Protein AF-0000000077289649 (afdb_homodimer)

InterPro domains:
  IPR000971 Globin [PF00042] (50-166)
  IPR000971 Globin [PS01033] (24-171)
  IPR002336 Erythrocruorin [PR00611] (48-70)
  IPR002336 Eryth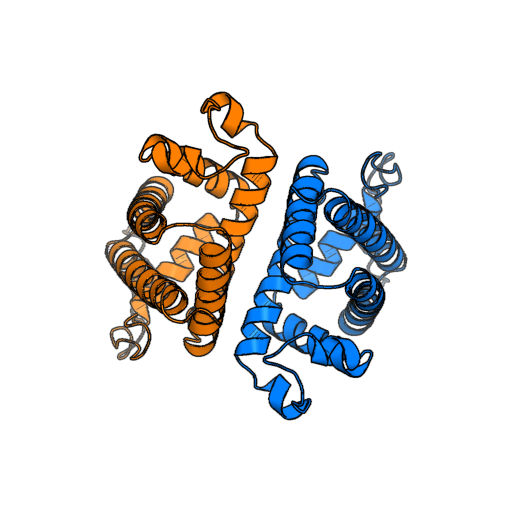rocruorin [PR00611] (101-124)
  IPR002336 Erythrocruorin [PR00611] (151-165)
  IPR009050 Globin-like superfamily [SSF46458] (18-171)
  IPR012292 Globin/Protoglobin [G3DSA:1.10.490.10] (22-172)
  IPR044399 Myoglobin-like, M family globin domain [cd01040] (35-166)

pLDDT: mean 94.45, std 8.75, range [32.59, 98.75]

Organism: Petrolisthes cinctipes (NCBI:txid88211)

Solvent-accessible surface area (backbone atoms only — not comparable to full-atom values): 19134 Å² total; per-residue (Å²): 130,79,82,83,76,49,78,53,73,49,90,70,56,95,61,23,77,48,55,36,89,86,70,58,48,20,53,34,26,53,47,26,49,46,53,53,48,61,71,46,55,87,46,41,59,62,52,23,40,53,48,49,51,49,44,32,68,78,36,52,72,60,34,58,72,34,80,93,46,43,90,57,51,70,74,54,49,75,72,29,45,60,47,45,27,52,22,40,52,54,49,48,51,52,47,53,44,57,76,35,66,90,36,64,68,32,43,50,41,45,36,30,51,50,19,40,54,38,43,76,72,65,55,54,71,63,58,55,64,59,46,46,62,51,52,53,50,51,49,43,68,74,45,47,91,71,49,46,71,60,34,54,51,29,52,54,49,47,48,52,47,50,50,51,47,22,51,52,23,57,74,55,71,128,132,79,80,83,77,50,78,52,73,50,91,72,59,95,62,23,77,47,55,37,90,87,69,58,48,19,54,36,25,52,45,25,49,47,53,50,48,60,70,45,56,87,46,40,60,63,52,22,39,52,48,50,52,50,45,30,68,78,37,53,72,61,34,58,73,35,78,93,46,44,92,56,51,70,74,56,49,75,72,29,46,60,46,44,28,53,23,41,54,53,50,47,51,52,49,53,45,57,76,35,65,88,36,64,68,33,43,51,42,44,36,32,52,51,19,40,56,38,44,76,73,66,56,54,71,64,57,55,65,61,46,45,62,49,52,52,52,50,50,43,68,74,45,47,93,71,51,45,73,59,34,53,51,29,52,54,48,48,47,52,45,50,49,50,47,22,50,52,23,57,74,55,71,126

Sequence (348 aa):
VGAVTLPEEGDLGPDADLADPTTGLTLRHRTAMTRTWDLVRPDLKVHGVNFFLRLFREHPQIQTRFRGFDGKSEAELKNSKRLVAHATTVMMAITSLVDNIDDPSVLVELLTTTGQNHHNRGVQKNDFILLAPVLIAFLRDNLGGHWSCVAEEAWTKALKVINTVIFSAYENPIVGAVTLPEEGDLGPDADLADPTTGLTLRHRTAMTRTWDLVRPDLKVHGVNFFLRLFREHPQIQTRFRGFDGKSEAELKNSKRLVAHATTVMMAITSLVDNIDDPSVLVELLTTTGQNHHNRGVQKNDFILLAPVLIAFLRDNLGGHWSCVAEEAWTKALKVINTVIFSAYENPI

Structure (mmCIF, N/CA/C/O backbone):
data_AF-0000000077289649-model_v1
#
loop_
_entity.id
_entity.type
_entity.pdbx_description
1 polymer 'Globin domain-containing protein'
#
loop_
_atom_site.group_PDB
_atom_site.id
_atom_site.type_symbol
_atom_site.label_atom_id
_atom_site.label_alt_id
_atom_site.label_comp_id
_atom_site.label_asym_id
_atom_site.label_entity_id
_atom_site.label_seq_id
_atom_site.pdbx_PDB_ins_code
_atom_site.Cartn_x
_atom_site.Cartn_y
_atom_site.Cartn_z
_atom_site.occupancy
_atom_site.B_iso_or_equiv
_atom_site.auth_seq_id
_atom_site.auth_comp_id
_atom_site.auth_asym_id
_atom_site.auth_atom_id
_atom_site.pdbx_PDB_model_num
ATOM 1 N N . VAL A 1 1 ? -0.091 36.344 -17.547 1 32.59 1 VAL A N 1
ATOM 2 C CA . VAL A 1 1 ? -0.196 34.938 -17.188 1 32.59 1 VAL A CA 1
ATOM 3 C C . VAL A 1 1 ? -1.379 34.719 -16.25 1 32.59 1 VAL A C 1
ATOM 5 O O . VAL A 1 1 ? -1.406 35.281 -15.141 1 32.59 1 VAL A O 1
ATOM 8 N N . GLY A 1 2 ? -2.451 34.438 -16.547 1 43.66 2 GLY A N 1
ATOM 9 C CA . GLY A 1 2 ? -3.67 34.406 -15.75 1 43.66 2 GLY A CA 1
ATOM 10 C C . GLY A 1 2 ? -3.586 33.438 -14.562 1 43.66 2 GLY A C 1
ATOM 11 O O . GLY A 1 2 ? -2.898 32.438 -14.625 1 43.66 2 GLY A O 1
ATOM 12 N N . ALA A 1 3 ? -4.02 33.656 -13.391 1 56.19 3 ALA A N 1
ATOM 13 C CA . ALA A 1 3 ? -3.879 32.906 -12.156 1 56.19 3 ALA A CA 1
ATOM 14 C C . ALA A 1 3 ? -4.578 31.547 -12.273 1 56.19 3 ALA A C 1
ATOM 16 O O . ALA A 1 3 ? -5.75 31.484 -12.656 1 56.19 3 ALA A O 1
ATOM 17 N N . VAL A 1 4 ? -3.963 30.422 -12.555 1 67.75 4 VAL A N 1
ATOM 18 C CA . VAL A 1 4 ? -4.559 29.094 -12.625 1 67.75 4 VAL A CA 1
ATOM 19 C C . VAL A 1 4 ? -5.379 28.828 -11.367 1 67.75 4 VAL A C 1
ATOM 21 O O . VAL A 1 4 ? -4.891 29 -10.25 1 67.75 4 VAL A O 1
ATOM 24 N N . THR A 1 5 ? -6.746 28.953 -11.5 1 83.38 5 THR A N 1
ATOM 25 C CA . THR A 1 5 ? -7.641 28.547 -10.414 1 83.38 5 THR A CA 1
ATOM 26 C C . THR A 1 5 ? -7.598 27.047 -10.203 1 83.38 5 THR A C 1
ATOM 28 O O . THR A 1 5 ? -7.902 26.281 -11.117 1 83.38 5 THR A O 1
ATOM 31 N N . LEU A 1 6 ? -7.18 26.75 -8.984 1 91.19 6 LEU A N 1
ATOM 32 C CA . LEU A 1 6 ? -7.129 25.328 -8.664 1 91.19 6 LEU A CA 1
ATOM 33 C C . LEU A 1 6 ? -8.531 24.766 -8.469 1 91.19 6 LEU A C 1
ATOM 35 O O . LEU A 1 6 ? -9.438 25.484 -8.039 1 91.19 6 LEU A O 1
ATOM 39 N N . PRO A 1 7 ? -8.742 23.484 -8.812 1 88.69 7 PRO A N 1
ATOM 40 C CA . PRO A 1 7 ? -10.062 22.859 -8.742 1 88.69 7 PRO A CA 1
ATOM 41 C C . PRO A 1 7 ? -10.766 23.125 -7.41 1 88.69 7 PRO A C 1
ATOM 43 O O . PRO A 1 7 ? -11.977 23.359 -7.387 1 88.69 7 PRO A O 1
ATOM 46 N N . GLU A 1 8 ? -10.031 23.078 -6.352 1 92.25 8 GLU A N 1
ATOM 47 C CA . GLU A 1 8 ? -10.641 23.25 -5.031 1 92.25 8 GLU A CA 1
ATOM 48 C C . GLU A 1 8 ? -11.047 24.703 -4.793 1 92.25 8 GLU A C 1
ATOM 50 O O . GLU A 1 8 ? -11.789 25 -3.854 1 92.25 8 GLU A O 1
ATOM 55 N N . GLU A 1 9 ? -10.578 25.531 -5.586 1 90.44 9 GLU A N 1
ATOM 56 C CA . GLU A 1 9 ? -10.898 26.953 -5.445 1 90.44 9 GLU A CA 1
ATOM 57 C C . GLU A 1 9 ? -12.062 27.344 -6.359 1 90.44 9 GLU A C 1
ATOM 59 O O . GLU A 1 9 ? -12.555 28.469 -6.289 1 90.44 9 GLU A O 1
ATOM 64 N N . GLY A 1 10 ? -12.43 26.375 -7.18 1 90.06 10 GLY A N 1
ATOM 65 C CA . GLY A 1 10 ? -13.523 26.625 -8.094 1 90.06 10 GLY A CA 1
ATOM 66 C C . GLY A 1 10 ? -14.891 26.328 -7.504 1 90.06 10 GLY A C 1
ATOM 67 O O . GLY A 1 10 ? -15.031 26.234 -6.281 1 90.06 10 GLY A O 1
ATOM 68 N N . ASP A 1 11 ? -15.914 26.391 -8.359 1 90.75 11 ASP A N 1
ATOM 69 C CA . ASP A 1 11 ? -17.281 26.094 -7.941 1 90.75 11 ASP A CA 1
ATOM 70 C C . ASP A 1 11 ? -17.516 24.594 -7.863 1 90.75 11 ASP A C 1
ATOM 72 O O . ASP A 1 11 ? -17.594 23.922 -8.891 1 90.75 11 ASP A O 1
ATOM 76 N N . LEU A 1 12 ? -17.688 24.094 -6.66 1 94.88 12 LEU A N 1
ATOM 77 C CA . LEU A 1 12 ? -17.891 22.672 -6.426 1 94.88 12 LEU A CA 1
ATOM 78 C C . LEU A 1 12 ? -19.328 22.375 -6.02 1 94.88 12 LEU A C 1
ATOM 80 O O . LEU A 1 12 ? -19.641 21.281 -5.559 1 94.88 12 LEU A O 1
ATOM 84 N N . GLY A 1 13 ? -20.078 23.406 -6.133 1 94 13 GLY A N 1
ATOM 85 C CA . GLY A 1 13 ? -21.484 23.234 -5.809 1 94 13 GLY A CA 1
ATOM 86 C C . GLY A 1 13 ? -21.844 23.719 -4.422 1 94 13 GLY A C 1
ATOM 87 O O . GLY A 1 13 ? -20.969 24.125 -3.656 1 94 13 GLY A O 1
ATOM 88 N N . PRO A 1 14 ? -23.094 23.828 -4.09 1 93.19 14 PRO A N 1
ATOM 89 C CA . PRO A 1 14 ? -23.562 24.453 -2.855 1 93.19 14 PRO A CA 1
ATOM 90 C C . PRO A 1 14 ? -23.141 23.703 -1.603 1 93.19 14 PRO A C 1
ATOM 92 O O . PRO A 1 14 ? -23.047 24.281 -0.52 1 93.19 14 PRO A O 1
ATOM 95 N N . ASP A 1 15 ? -22.812 22.422 -1.811 1 93.38 15 ASP A N 1
ATOM 96 C CA . ASP A 1 15 ? -22.484 21.609 -0.646 1 93.38 15 ASP A CA 1
ATOM 97 C C . ASP A 1 15 ? -20.969 21.438 -0.518 1 93.38 15 ASP A C 1
ATOM 99 O O . ASP A 1 15 ? -20.5 20.594 0.252 1 93.38 15 ASP A O 1
ATOM 103 N N . ALA A 1 16 ? -20.234 22.266 -1.162 1 95 16 ALA A N 1
ATOM 104 C CA . ALA A 1 16 ? -18.797 22.094 -1.258 1 95 16 ALA A CA 1
ATOM 105 C C . ALA A 1 16 ? -18.125 22.297 0.102 1 95 16 ALA A C 1
ATOM 107 O O . ALA A 1 16 ? -17.062 21.734 0.361 1 95 16 ALA A O 1
ATOM 108 N N . ASP A 1 17 ? -18.797 23.016 1.02 1 96.06 17 ASP A N 1
ATOM 109 C CA . ASP A 1 17 ? -18.141 23.375 2.275 1 96.06 17 ASP A CA 1
ATOM 110 C C . ASP A 1 17 ? -18.828 22.703 3.463 1 96.06 17 ASP A C 1
ATOM 112 O O . ASP A 1 17 ? -18.578 23.062 4.617 1 96.06 17 ASP A O 1
ATOM 116 N N . LEU A 1 18 ? -19.688 21.797 3.098 1 96.25 18 LEU A N 1
ATOM 117 C CA . LEU A 1 18 ? -20.312 21 4.156 1 96.25 18 LEU A CA 1
ATOM 118 C C . LEU A 1 18 ? -19.359 19.922 4.664 1 96.25 18 LEU A C 1
ATOM 120 O O . LEU A 1 18 ? -18.844 19.125 3.875 1 96.25 18 LEU A O 1
ATOM 124 N N . ALA A 1 19 ? -19.172 19.922 5.93 1 95.75 19 ALA A N 1
ATOM 125 C CA . ALA A 1 19 ? -18.25 18.984 6.547 1 95.75 19 ALA A CA 1
ATOM 126 C C . ALA A 1 19 ? -18.844 17.594 6.652 1 95.75 19 ALA A C 1
ATOM 128 O O . ALA A 1 19 ? -20.031 17.453 6.988 1 95.75 19 ALA A O 1
ATOM 129 N N . ASP A 1 20 ? -18.047 16.594 6.238 1 94.25 20 ASP A N 1
ATOM 130 C CA . ASP A 1 20 ? -18.453 15.211 6.52 1 94.25 20 ASP A CA 1
ATOM 131 C C . ASP A 1 20 ? -18.531 14.961 8.023 1 94.25 20 ASP A C 1
ATOM 133 O O . ASP A 1 20 ? -17.625 15.32 8.773 1 94.25 20 ASP A O 1
ATOM 137 N N . PRO A 1 21 ? -19.578 14.383 8.461 1 91.69 21 PRO A N 1
ATOM 138 C CA . PRO A 1 21 ? -19.766 14.258 9.906 1 91.69 21 PRO A CA 1
ATOM 139 C C . PRO A 1 21 ? -18.734 13.336 10.562 1 91.69 21 PRO A C 1
ATOM 141 O O . PRO A 1 21 ? -18.484 13.445 11.758 1 91.69 21 PRO A O 1
ATOM 144 N N . THR A 1 22 ? -18.156 12.469 9.875 1 89.56 22 THR A N 1
ATOM 145 C CA . THR A 1 22 ? -17.203 11.508 10.43 1 89.56 22 THR A CA 1
ATOM 146 C C . THR A 1 22 ? -15.789 12.078 10.398 1 89.56 22 THR A C 1
ATOM 148 O O . THR A 1 22 ? -15.078 12.031 11.406 1 89.56 22 THR A O 1
ATOM 151 N N . THR A 1 23 ? -15.391 12.727 9.305 1 91.62 23 THR A N 1
ATOM 152 C CA . THR A 1 23 ? -14 13.117 9.117 1 91.62 23 THR A CA 1
ATOM 153 C C . THR A 1 23 ? -13.82 14.617 9.344 1 91.62 23 THR A C 1
ATOM 155 O O . THR A 1 23 ? -12.711 15.094 9.578 1 91.62 23 THR A O 1
ATOM 158 N N . GLY A 1 24 ? -14.891 15.32 9.188 1 94.5 24 GLY A N 1
ATOM 159 C CA . GLY A 1 24 ? -14.812 16.766 9.273 1 94.5 24 GLY A CA 1
ATOM 160 C C . GLY A 1 24 ? -14.297 17.406 7.996 1 94.5 24 GLY A C 1
ATOM 161 O O . GLY A 1 24 ? -14.25 18.641 7.891 1 94.5 24 GLY A O 1
ATOM 162 N N . LEU A 1 25 ? -13.969 16.609 7.027 1 96.94 25 LEU A N 1
ATOM 163 C CA . LEU A 1 25 ? -13.461 17.125 5.758 1 96.94 25 LEU A CA 1
ATOM 164 C C . LEU A 1 25 ? -14.609 17.516 4.832 1 96.94 25 LEU A C 1
ATOM 166 O O . LEU A 1 25 ? -15.625 16.812 4.773 1 96.94 25 LEU A O 1
ATOM 170 N N . THR A 1 26 ? -14.453 18.609 4.113 1 97.5 26 THR A N 1
ATOM 171 C CA . THR A 1 26 ? -15.43 19.031 3.115 1 97.5 26 THR A CA 1
ATOM 172 C C . THR A 1 26 ? -15.07 18.484 1.738 1 97.5 26 THR A C 1
ATOM 174 O O . THR A 1 26 ? -13.992 17.922 1.55 1 97.5 26 THR A O 1
ATOM 177 N N . LEU A 1 27 ? -16.078 18.609 0.872 1 97.38 27 LEU A N 1
ATOM 178 C CA . LEU A 1 27 ? -15.781 18.25 -0.507 1 97.38 27 LEU A CA 1
ATOM 179 C C . LEU A 1 27 ? -14.578 19.031 -1.027 1 97.38 27 LEU A C 1
ATOM 181 O O . LEU A 1 27 ? -13.742 18.484 -1.757 1 97.38 27 LEU A O 1
ATOM 185 N N . ARG A 1 28 ? -14.469 20.297 -0.688 1 97.88 28 ARG A N 1
ATOM 186 C CA . ARG A 1 28 ? -13.359 21.141 -1.098 1 97.88 28 ARG A CA 1
ATOM 187 C C . ARG A 1 28 ? -12.039 20.641 -0.528 1 97.88 28 ARG A C 1
ATOM 189 O O . ARG A 1 28 ? -11.023 20.625 -1.226 1 97.88 28 ARG A O 1
ATOM 196 N N . HIS A 1 29 ? -12.062 20.219 0.71 1 98.19 29 HIS A N 1
ATOM 197 C CA . HIS A 1 29 ? -10.883 19.609 1.328 1 98.19 29 HIS A CA 1
ATOM 198 C C . HIS A 1 29 ? -10.438 18.359 0.574 1 98.19 29 HIS A C 1
ATOM 200 O O . HIS A 1 29 ? -9.266 18.25 0.203 1 98.19 29 HIS A O 1
ATOM 206 N N . ARG A 1 30 ? -11.391 17.469 0.354 1 98.12 30 ARG A N 1
ATOM 207 C CA . ARG A 1 30 ? -11.078 16.188 -0.272 1 98.12 30 ARG A CA 1
ATOM 208 C C . ARG A 1 30 ? -10.578 16.391 -1.701 1 98.12 30 ARG A C 1
ATOM 210 O O . ARG A 1 30 ? -9.695 15.656 -2.162 1 98.12 30 ARG A O 1
ATOM 217 N N . THR A 1 31 ? -11.125 17.359 -2.367 1 98.19 31 THR A N 1
ATOM 218 C CA . THR A 1 31 ? -10.688 17.703 -3.715 1 98.19 31 THR A CA 1
ATOM 219 C C . THR A 1 31 ? -9.234 18.172 -3.705 1 98.19 31 THR A C 1
ATOM 221 O O . THR A 1 31 ? -8.438 17.75 -4.543 1 98.19 31 THR A O 1
ATOM 224 N N . ALA A 1 32 ? -8.898 19 -2.768 1 98.44 32 ALA A N 1
ATOM 225 C CA . ALA A 1 32 ? -7.539 19.5 -2.648 1 98.44 32 ALA A CA 1
ATOM 226 C C . ALA A 1 32 ? -6.555 18.391 -2.328 1 98.44 32 ALA A C 1
ATOM 228 O O . ALA A 1 32 ? -5.457 18.328 -2.887 1 98.44 32 ALA A O 1
ATOM 229 N N . MET A 1 33 ? -6.961 17.516 -1.436 1 98.62 33 MET A N 1
ATOM 230 C CA . MET A 1 33 ? -6.09 16.422 -1.029 1 98.62 33 MET A CA 1
ATOM 231 C C . MET A 1 33 ? -5.832 15.469 -2.195 1 98.62 33 MET A C 1
ATOM 233 O O . MET A 1 33 ? -4.691 15.062 -2.436 1 98.62 33 MET A O 1
ATOM 237 N N . THR A 1 34 ? -6.887 15.141 -2.893 1 98.31 34 THR A N 1
ATOM 238 C CA . THR A 1 34 ? -6.746 14.242 -4.039 1 98.31 34 THR A CA 1
ATOM 239 C C . THR A 1 34 ? -5.867 14.875 -5.113 1 98.31 34 THR A C 1
ATOM 241 O O . THR A 1 34 ? -4.953 14.227 -5.633 1 98.31 34 THR A O 1
ATOM 244 N N . ARG A 1 35 ? -6.09 16.109 -5.387 1 98.06 35 ARG A N 1
ATOM 245 C CA . ARG A 1 35 ? -5.312 16.781 -6.414 1 98.06 35 ARG A CA 1
ATOM 246 C C . ARG A 1 35 ? -3.836 16.844 -6.039 1 98.06 35 ARG A C 1
ATOM 248 O O . ARG A 1 35 ? -2.971 16.531 -6.863 1 98.06 35 ARG A O 1
ATOM 255 N N . THR A 1 36 ? -3.555 17.266 -4.855 1 98.38 36 THR A N 1
ATOM 256 C CA . THR A 1 36 ? -2.166 17.438 -4.438 1 98.38 36 THR A CA 1
ATOM 257 C C . THR A 1 36 ? -1.451 16.078 -4.391 1 98.38 36 THR A C 1
ATOM 259 O O . THR A 1 36 ? -0.292 15.977 -4.793 1 98.38 36 THR A O 1
ATOM 262 N N . TRP A 1 37 ? -2.152 15.023 -3.91 1 98.5 37 TRP A N 1
ATOM 263 C CA . TRP A 1 37 ? -1.523 13.711 -3.861 1 98.5 37 TRP A CA 1
ATOM 264 C C . TRP A 1 37 ? -1.285 13.164 -5.266 1 98.5 37 TRP A C 1
ATOM 266 O O . TRP A 1 37 ? -0.291 12.477 -5.512 1 98.5 37 TRP A O 1
ATOM 276 N N . ASP A 1 38 ? -2.213 13.477 -6.195 1 97.56 38 ASP A N 1
ATOM 277 C CA . ASP A 1 38 ? -2.049 13.055 -7.582 1 97.56 38 ASP A CA 1
ATOM 278 C C . ASP A 1 38 ? -0.761 13.617 -8.18 1 97.56 38 ASP A C 1
ATOM 280 O O . ASP A 1 38 ? -0.156 12.992 -9.062 1 97.56 38 ASP A O 1
ATOM 284 N N . LEU A 1 39 ? -0.345 14.75 -7.727 1 97.56 39 LEU A N 1
ATOM 285 C CA . LEU A 1 39 ? 0.88 15.383 -8.211 1 97.56 39 LEU A CA 1
ATOM 286 C C . LEU A 1 39 ? 2.109 14.688 -7.625 1 97.56 39 LEU A C 1
ATOM 288 O O . LEU A 1 39 ? 3.191 14.734 -8.219 1 97.56 39 LEU A O 1
ATOM 292 N N . VAL A 1 40 ? 1.969 14.016 -6.477 1 97.38 40 VAL A N 1
ATOM 293 C CA . VAL A 1 40 ? 3.062 13.336 -5.789 1 97.38 40 VAL A CA 1
ATOM 294 C C . VAL A 1 40 ? 3.203 11.906 -6.312 1 97.38 40 VAL A C 1
ATOM 296 O O . VAL A 1 40 ? 4.309 11.367 -6.367 1 97.38 40 VAL A O 1
ATOM 299 N N . ARG A 1 41 ? 2.172 11.281 -6.801 1 95.38 41 ARG A N 1
ATOM 300 C CA . ARG A 1 41 ? 2.01 9.859 -7.094 1 95.38 41 ARG A CA 1
ATOM 301 C C . ARG A 1 41 ? 2.998 9.406 -8.156 1 95.38 41 ARG A C 1
ATOM 303 O O . ARG A 1 41 ? 3.551 8.305 -8.07 1 95.38 41 ARG A O 1
ATOM 310 N N . PRO A 1 42 ? 3.295 10.234 -9.203 1 94.69 42 PRO A N 1
ATOM 311 C CA . PRO A 1 42 ? 4.16 9.742 -10.281 1 94.69 42 PRO A CA 1
ATOM 312 C C . PRO A 1 42 ? 5.582 9.438 -9.797 1 94.69 42 PRO A C 1
ATOM 314 O O . PRO A 1 42 ? 6.266 8.594 -10.383 1 94.69 42 PRO A O 1
ATOM 317 N N . ASP A 1 43 ? 6.055 10.062 -8.711 1 95.75 43 ASP A N 1
ATOM 318 C CA . ASP A 1 43 ? 7.395 9.867 -8.172 1 95.75 43 ASP A CA 1
ATOM 319 C C . ASP A 1 43 ? 7.34 9.438 -6.707 1 95.75 43 ASP A C 1
ATOM 321 O O . ASP A 1 43 ? 8.094 9.945 -5.875 1 95.75 43 ASP A O 1
ATOM 325 N N . LEU A 1 44 ? 6.488 8.555 -6.492 1 95.56 44 LEU A N 1
ATOM 326 C CA . LEU A 1 44 ? 6.172 8.141 -5.129 1 95.56 44 LEU A CA 1
ATOM 327 C C . LEU A 1 44 ? 7.414 7.613 -4.418 1 95.56 44 LEU A C 1
ATOM 329 O O . LEU A 1 44 ? 7.637 7.91 -3.242 1 95.56 44 LEU A O 1
ATOM 333 N N . LYS A 1 45 ? 8.25 6.855 -5.09 1 94.88 45 LYS A N 1
ATOM 334 C CA . LYS A 1 45 ? 9.445 6.258 -4.504 1 94.88 45 LYS A CA 1
ATOM 335 C C . LYS A 1 45 ? 10.43 7.336 -4.051 1 94.88 45 LYS A C 1
ATOM 337 O O . LYS A 1 45 ? 10.898 7.312 -2.912 1 94.88 45 LYS A O 1
ATOM 342 N N . VAL A 1 46 ? 10.664 8.273 -4.918 1 96.38 46 VAL A N 1
ATOM 343 C CA . VAL A 1 46 ? 11.609 9.352 -4.633 1 96.38 46 VAL A CA 1
ATOM 344 C C . VAL A 1 46 ? 11.055 10.242 -3.521 1 96.38 46 VAL A C 1
ATOM 346 O O . VAL A 1 46 ? 11.773 10.586 -2.58 1 96.38 46 VAL A O 1
ATOM 349 N N . HIS A 1 47 ? 9.781 10.57 -3.598 1 98.06 47 HIS A N 1
ATOM 350 C CA . HIS A 1 47 ? 9.156 11.406 -2.58 1 98.06 47 HIS A CA 1
ATOM 351 C C . HIS A 1 47 ? 9.148 10.719 -1.223 1 98.06 47 HIS A C 1
ATOM 353 O O . HIS A 1 47 ? 9.336 11.359 -0.189 1 98.06 47 HIS A O 1
ATOM 359 N N . GLY A 1 48 ? 8.93 9.398 -1.229 1 98.38 48 GLY A N 1
ATOM 360 C CA . GLY A 1 48 ? 8.922 8.656 0.02 1 98.38 48 GLY A CA 1
ATOM 361 C C . GLY A 1 48 ? 10.266 8.68 0.736 1 98.38 48 GLY A C 1
ATOM 362 O O . GLY A 1 48 ? 10.328 8.977 1.933 1 98.38 48 GLY A O 1
ATOM 363 N N . VAL A 1 49 ? 11.312 8.438 0.008 1 98.25 49 VAL A N 1
ATOM 364 C CA . VAL A 1 49 ? 12.656 8.445 0.586 1 98.25 49 VAL A CA 1
ATOM 365 C C . VAL A 1 49 ? 12.984 9.844 1.107 1 98.25 49 VAL A C 1
ATOM 367 O O . VAL A 1 49 ? 13.445 9.992 2.242 1 98.25 49 VAL A O 1
ATOM 370 N N . ASN A 1 50 ? 12.695 10.836 0.303 1 98.25 50 ASN A N 1
ATOM 371 C CA . ASN A 1 50 ? 12.984 12.211 0.7 1 98.25 50 ASN A CA 1
ATOM 372 C C . ASN A 1 50 ? 12.172 12.617 1.924 1 98.25 50 ASN A C 1
ATOM 374 O O . ASN A 1 50 ? 12.656 13.367 2.771 1 98.25 50 ASN A O 1
ATOM 378 N N . PHE A 1 51 ? 11.008 12.164 2.025 1 98.69 51 PHE A N 1
ATOM 379 C CA . PHE A 1 51 ? 10.172 12.445 3.184 1 98.69 51 PHE A CA 1
ATOM 380 C C . PHE A 1 51 ? 10.789 11.875 4.453 1 98.69 51 PHE A C 1
ATOM 382 O O . PHE A 1 51 ? 10.883 12.562 5.473 1 98.69 51 PHE A O 1
ATOM 389 N N . PHE A 1 52 ? 11.219 10.664 4.371 1 98.5 52 PHE A N 1
ATOM 390 C CA . PHE A 1 52 ? 11.781 10.031 5.559 1 98.5 52 PHE A CA 1
ATOM 391 C C . PHE A 1 52 ? 13.117 10.664 5.934 1 98.5 52 PHE A C 1
ATOM 393 O O . PHE A 1 52 ? 13.43 10.812 7.113 1 98.5 52 PHE A O 1
ATOM 400 N N . LEU A 1 53 ? 13.898 11.008 4.918 1 98.5 53 LEU A N 1
ATOM 401 C CA . LEU A 1 53 ? 15.141 11.703 5.219 1 98.5 53 LEU A CA 1
ATOM 402 C C . LEU A 1 53 ? 14.867 13.008 5.961 1 98.5 53 LEU A C 1
ATOM 404 O O . LEU A 1 53 ? 15.555 13.336 6.93 1 98.5 53 LEU A O 1
ATOM 408 N N . ARG A 1 54 ? 13.859 13.727 5.535 1 98.56 54 ARG A N 1
ATOM 409 C CA . ARG A 1 54 ? 13.477 14.953 6.23 1 98.56 54 ARG A CA 1
ATOM 410 C C . ARG A 1 54 ? 13 14.656 7.648 1 98.56 54 ARG A C 1
ATOM 412 O O . ARG A 1 54 ? 13.367 15.359 8.594 1 98.56 54 ARG A O 1
ATOM 419 N N . LEU A 1 55 ? 12.203 13.602 7.75 1 98.62 55 LEU A N 1
ATOM 420 C CA . LEU A 1 55 ? 11.688 13.211 9.062 1 98.62 55 LEU A CA 1
ATOM 421 C C . LEU A 1 55 ? 12.836 12.906 10.023 1 98.62 55 LEU A C 1
ATOM 423 O O . LEU A 1 55 ? 12.836 13.383 11.156 1 98.62 55 LEU A O 1
ATOM 427 N N . PHE A 1 56 ? 13.805 12.203 9.555 1 98.38 56 PHE A N 1
ATOM 428 C CA . PHE A 1 56 ? 14.922 11.789 10.398 1 98.38 56 PHE A CA 1
ATOM 429 C C . PHE A 1 56 ? 15.828 12.977 10.711 1 98.38 56 PHE A C 1
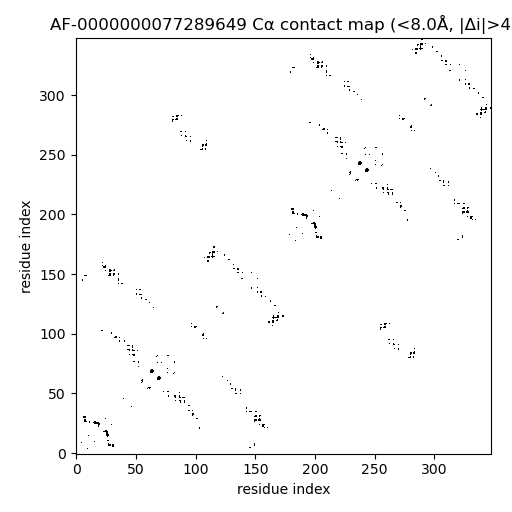ATOM 431 O O . PHE A 1 56 ? 16.406 13.047 11.797 1 98.38 56 PHE A O 1
ATOM 438 N N . ARG A 1 57 ? 15.914 13.883 9.789 1 97.94 57 ARG A N 1
ATOM 439 C CA . ARG A 1 57 ? 16.688 15.102 10.031 1 97.94 57 ARG A CA 1
ATOM 440 C C . ARG A 1 57 ? 16.031 15.969 11.094 1 97.94 57 ARG A C 1
ATOM 442 O O . ARG A 1 57 ? 16.703 16.484 11.992 1 97.94 57 ARG A O 1
ATOM 449 N N . GLU A 1 58 ? 14.773 16.156 11.023 1 98.19 58 GLU A N 1
ATOM 450 C CA . GLU A 1 58 ? 14.047 17.031 11.93 1 98.19 58 GLU A CA 1
ATOM 451 C C . GLU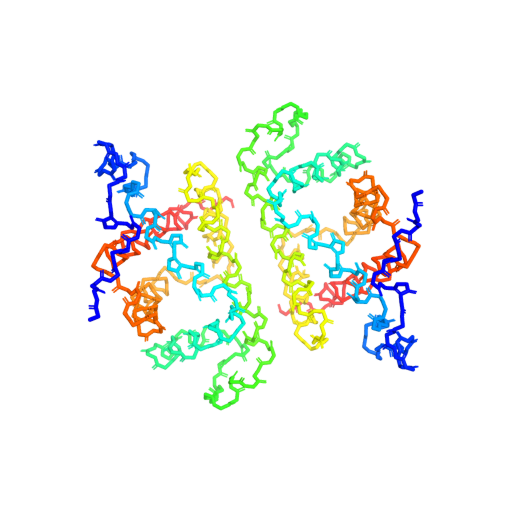 A 1 58 ? 13.812 16.359 13.281 1 98.19 58 GLU A C 1
ATOM 453 O O . GLU A 1 58 ? 13.742 17.031 14.312 1 98.19 58 GLU A O 1
ATOM 458 N N . HIS A 1 59 ? 13.672 15.023 13.242 1 98.12 59 HIS A N 1
ATOM 459 C CA . HIS A 1 59 ? 13.438 14.258 14.461 1 98.12 59 HIS A CA 1
ATOM 460 C C . HIS A 1 59 ? 14.328 13.016 14.508 1 98.12 59 HIS A C 1
ATOM 462 O O . HIS A 1 59 ? 13.844 11.898 14.359 1 98.12 59 HIS A O 1
ATOM 468 N N . PRO A 1 60 ? 15.602 13.211 14.891 1 97.5 60 PRO A N 1
ATOM 469 C CA . PRO A 1 60 ? 16.562 12.102 14.867 1 97.5 60 PRO A CA 1
ATOM 470 C C . PRO A 1 60 ? 16.172 10.961 15.805 1 97.5 60 PRO A C 1
ATOM 472 O O . PRO A 1 60 ? 16.516 9.812 15.555 1 97.5 60 PRO A O 1
ATOM 475 N N . GLN A 1 61 ? 15.414 11.273 16.812 1 96.56 61 GLN A N 1
ATOM 476 C CA . GLN A 1 61 ? 15 10.234 17.734 1 96.56 61 GLN A CA 1
ATOM 477 C C . GLN A 1 61 ? 14.086 9.219 17.062 1 96.56 61 GLN A C 1
ATOM 479 O O . GLN A 1 61 ? 14.047 8.047 17.453 1 96.56 61 GLN A O 1
ATOM 484 N N . ILE A 1 62 ? 13.352 9.609 16.016 1 97.19 62 ILE A N 1
ATOM 485 C CA . ILE A 1 62 ? 12.484 8.695 15.281 1 97.19 62 ILE A CA 1
ATOM 486 C C . ILE A 1 62 ? 13.336 7.699 14.492 1 97.19 62 ILE A C 1
ATOM 488 O O . ILE A 1 62 ? 12.984 6.52 14.398 1 97.19 62 ILE A O 1
ATOM 492 N N . GLN A 1 63 ? 14.43 8.18 13.938 1 97.12 63 GLN A N 1
ATOM 493 C CA . GLN A 1 63 ? 15.328 7.297 13.195 1 97.12 63 GLN A CA 1
ATOM 494 C C . GLN A 1 63 ? 15.805 6.145 14.07 1 97.12 63 GLN A C 1
ATOM 496 O O . GLN A 1 63 ? 15.945 5.016 13.602 1 97.12 63 GLN A O 1
ATOM 501 N N . THR A 1 64 ? 16 6.406 15.375 1 95.75 64 THR A N 1
ATOM 502 C CA . THR A 1 64 ? 16.547 5.414 16.297 1 95.75 64 THR A CA 1
ATOM 503 C C . THR A 1 64 ? 15.539 4.305 16.547 1 95.75 64 THR A C 1
ATOM 505 O O . THR A 1 64 ? 15.891 3.238 17.062 1 95.75 64 THR A O 1
ATOM 508 N N . ARG A 1 65 ? 14.25 4.543 16.188 1 92.94 65 ARG A N 1
ATOM 509 C CA . ARG A 1 65 ? 13.211 3.547 16.422 1 92.94 65 ARG A CA 1
ATOM 510 C C . ARG A 1 65 ? 13.242 2.465 15.344 1 92.94 65 ARG A C 1
ATOM 512 O O . ARG A 1 65 ? 12.648 1.399 15.508 1 92.94 65 ARG A O 1
ATOM 519 N N . PHE A 1 66 ? 13.961 2.756 14.312 1 93.62 66 PHE A N 1
ATOM 520 C CA . PHE A 1 66 ? 14.086 1.803 13.219 1 93.62 66 PHE A CA 1
ATOM 521 C C . PHE A 1 66 ? 15.43 1.076 13.281 1 93.62 66 PHE A C 1
ATOM 523 O O . PHE A 1 66 ? 16.469 1.645 12.938 1 93.62 66 PHE A O 1
ATOM 530 N N . ARG A 1 67 ? 15.438 -0.112 13.672 1 88.38 67 ARG A N 1
ATOM 531 C CA . ARG A 1 67 ? 16.656 -0.89 13.859 1 88.38 67 ARG A CA 1
ATOM 532 C C . ARG A 1 67 ? 17.547 -0.829 12.625 1 88.38 67 ARG A C 1
ATOM 534 O O . ARG A 1 67 ? 18.766 -0.722 12.742 1 88.38 67 ARG A O 1
ATOM 541 N N . GLY A 1 68 ? 17 -0.815 11.469 1 91.44 68 GLY A N 1
ATOM 542 C CA . GLY A 1 68 ? 17.781 -0.82 10.242 1 91.44 68 GLY A CA 1
ATOM 543 C C . GLY A 1 68 ? 18.312 0.55 9.859 1 91.44 68 GLY A C 1
ATOM 544 O O . GLY A 1 68 ? 19.141 0.673 8.961 1 91.44 68 GLY A O 1
ATOM 545 N N . PHE A 1 69 ? 17.891 1.554 10.594 1 96.31 69 PHE A N 1
ATOM 546 C CA . PHE A 1 69 ? 18.266 2.912 10.211 1 96.31 69 PHE A CA 1
ATOM 547 C C . PHE A 1 69 ? 19.094 3.576 11.305 1 96.31 69 PHE A C 1
ATOM 549 O O . PHE A 1 69 ? 19.75 4.59 11.062 1 96.31 69 PHE A O 1
ATOM 556 N N . ASP A 1 70 ? 19.047 3.016 12.484 1 95.94 70 ASP A N 1
ATOM 557 C CA . ASP A 1 70 ? 19.719 3.605 13.633 1 95.94 70 ASP A CA 1
ATOM 558 C C . ASP A 1 70 ? 21.219 3.748 13.367 1 95.94 70 ASP A C 1
ATOM 560 O O . ASP A 1 70 ? 21.859 2.807 12.906 1 95.94 70 ASP A O 1
ATOM 564 N N . GLY A 1 71 ? 21.703 4.914 13.617 1 95.62 71 GLY A N 1
ATOM 565 C CA . GLY A 1 71 ? 23.141 5.172 13.531 1 95.62 71 GLY A CA 1
ATOM 566 C C . GLY A 1 71 ? 23.609 5.41 12.109 1 95.62 71 GLY A C 1
ATOM 567 O O . GLY A 1 71 ? 24.797 5.703 11.883 1 95.62 71 GLY A O 1
ATOM 568 N N . LYS A 1 72 ? 22.812 5.344 11.18 1 97.44 72 LYS A N 1
ATOM 569 C CA . LYS A 1 72 ? 23.203 5.566 9.789 1 97.44 72 LYS A CA 1
ATOM 570 C C . LYS A 1 72 ? 23.203 7.051 9.445 1 97.44 72 LYS A C 1
ATOM 572 O O . LYS A 1 72 ? 22.344 7.801 9.93 1 97.44 72 LYS A O 1
ATOM 577 N N . SER A 1 73 ? 24.125 7.41 8.625 1 97.38 73 SER A N 1
ATOM 578 C CA . SER A 1 73 ? 24.156 8.781 8.117 1 97.38 73 SER A CA 1
ATOM 579 C C . SER A 1 73 ? 23.094 9 7.043 1 97.38 73 SER A C 1
ATOM 581 O O . SER A 1 73 ? 22.547 8.039 6.512 1 97.38 73 SER A O 1
ATOM 583 N N . GLU A 1 74 ? 22.844 10.242 6.77 1 97.06 74 GLU A N 1
ATOM 584 C CA . GLU A 1 74 ? 21.891 10.562 5.711 1 97.06 74 GLU A CA 1
ATOM 585 C C . GLU A 1 74 ? 22.328 9.977 4.375 1 97.06 74 GLU A C 1
ATOM 587 O O . GLU A 1 74 ? 21.5 9.492 3.598 1 97.06 74 GLU A O 1
ATOM 592 N N . ALA A 1 75 ? 23.625 10.023 4.098 1 96.56 75 ALA A N 1
ATOM 593 C CA . ALA A 1 75 ? 24.172 9.492 2.854 1 96.56 75 ALA A CA 1
ATOM 594 C C . ALA A 1 75 ? 23.938 7.984 2.756 1 96.56 75 ALA A C 1
ATOM 596 O O . ALA A 1 75 ? 23.609 7.473 1.686 1 96.56 75 ALA A O 1
ATOM 597 N N . GLU A 1 76 ? 24.094 7.34 3.836 1 97.12 76 GLU A N 1
ATOM 598 C CA . GLU A 1 76 ? 23.844 5.902 3.877 1 97.12 76 GLU A CA 1
ATOM 599 C C . GLU A 1 76 ? 22.359 5.59 3.674 1 97.12 76 GLU A C 1
ATOM 601 O O . GLU A 1 76 ? 22.016 4.637 2.973 1 97.12 76 GLU A O 1
ATOM 606 N N . LEU A 1 77 ? 21.562 6.383 4.262 1 97.62 77 LEU A N 1
ATOM 607 C CA . LEU A 1 77 ? 20.125 6.176 4.184 1 97.62 77 LEU A CA 1
ATOM 608 C C . LEU A 1 77 ? 19.609 6.434 2.768 1 97.62 77 LEU A C 1
ATOM 610 O O . LEU A 1 77 ? 18.719 5.727 2.283 1 97.62 77 LEU A O 1
ATOM 614 N N . LYS A 1 78 ? 20.156 7.398 2.139 1 95.31 78 LYS A N 1
ATOM 615 C CA . LYS A 1 78 ? 19.734 7.77 0.789 1 95.31 78 LYS A CA 1
ATOM 616 C C . LYS A 1 78 ? 19.906 6.602 -0.179 1 95.31 78 LYS A C 1
ATOM 618 O O . LYS A 1 78 ? 19.141 6.449 -1.127 1 95.31 78 LYS A O 1
ATOM 623 N N . ASN A 1 79 ? 20.859 5.754 0.114 1 93 79 ASN A N 1
ATOM 624 C CA . ASN A 1 79 ? 21.172 4.629 -0.764 1 93 79 ASN A CA 1
ATOM 625 C C . ASN A 1 79 ? 20.656 3.311 -0.188 1 93 79 ASN A C 1
ATOM 627 O O . ASN A 1 79 ? 20.984 2.238 -0.702 1 93 79 ASN A O 1
ATOM 631 N N . SER A 1 80 ? 19.891 3.41 0.839 1 96.5 80 SER A N 1
ATOM 632 C CA . SER A 1 80 ? 19.391 2.225 1.539 1 96.5 80 SER A CA 1
ATOM 633 C C . SER A 1 80 ? 18.172 1.644 0.849 1 96.5 80 SER A C 1
ATOM 635 O O . SER A 1 80 ? 17.125 2.289 0.788 1 96.5 80 SER A O 1
ATOM 637 N N . LYS A 1 81 ? 18.266 0.363 0.406 1 96.19 81 LYS A N 1
ATOM 638 C CA . LYS A 1 81 ? 17.141 -0.327 -0.202 1 96.19 81 LYS A CA 1
ATOM 639 C C . LYS A 1 81 ? 16.047 -0.616 0.83 1 96.19 81 LYS A C 1
ATOM 641 O O . LYS A 1 81 ? 14.867 -0.64 0.5 1 96.19 81 LYS A O 1
ATOM 646 N N . ARG A 1 82 ? 16.5 -0.755 2.049 1 96.38 82 ARG A N 1
ATOM 647 C CA . ARG A 1 82 ? 15.555 -0.936 3.143 1 96.38 82 ARG A CA 1
ATOM 648 C C . ARG A 1 82 ? 14.695 0.309 3.334 1 96.38 82 ARG A C 1
ATOM 650 O O . ARG A 1 82 ? 13.492 0.208 3.566 1 96.38 82 ARG A O 1
ATOM 657 N N . LEU A 1 83 ? 15.312 1.428 3.266 1 97.88 83 LEU A N 1
ATOM 658 C CA . LEU A 1 83 ? 14.547 2.662 3.389 1 97.88 83 LEU A CA 1
ATOM 659 C C . LEU A 1 83 ? 13.594 2.834 2.207 1 97.88 83 LEU A C 1
ATOM 661 O O . LEU A 1 83 ? 12.453 3.252 2.383 1 97.88 83 LEU A O 1
ATOM 665 N N . VAL A 1 84 ? 14.031 2.492 0.995 1 97.62 84 VAL A N 1
ATOM 666 C CA . VAL A 1 84 ? 13.18 2.576 -0.185 1 97.62 84 VAL A CA 1
ATOM 667 C C . VAL A 1 84 ? 11.938 1.705 0.011 1 97.62 84 VAL A C 1
ATOM 669 O O . VAL A 1 84 ? 10.82 2.145 -0.245 1 97.62 84 VAL A O 1
ATOM 672 N N . ALA A 1 85 ? 12.141 0.513 0.483 1 97.38 85 ALA A N 1
ATOM 673 C CA . ALA A 1 85 ? 11.031 -0.419 0.691 1 97.38 85 ALA A CA 1
ATOM 674 C C . ALA A 1 85 ? 10.055 0.115 1.731 1 97.38 85 ALA A C 1
ATOM 676 O O . ALA A 1 85 ? 8.836 0.1 1.515 1 97.38 85 ALA A O 1
ATOM 677 N N . HIS A 1 86 ? 10.594 0.591 2.861 1 97.12 86 HIS A N 1
ATOM 678 C CA . HIS A 1 86 ? 9.727 1.114 3.914 1 97.12 86 HIS A CA 1
ATOM 679 C C . HIS A 1 86 ? 8.977 2.355 3.443 1 97.12 86 HIS A C 1
ATOM 681 O O . HIS A 1 86 ? 7.777 2.49 3.689 1 97.12 86 HIS A O 1
ATOM 687 N N . ALA A 1 87 ? 9.703 3.236 2.805 1 97.88 87 ALA A N 1
ATOM 688 C CA . ALA A 1 87 ? 9.078 4.445 2.273 1 97.88 87 ALA A CA 1
ATOM 689 C C . ALA A 1 87 ? 7.984 4.102 1.264 1 97.88 87 ALA A C 1
ATOM 691 O O . ALA A 1 87 ? 6.914 4.711 1.269 1 97.88 87 ALA A O 1
ATOM 692 N N . THR A 1 88 ? 8.234 3.137 0.428 1 97.69 88 THR A N 1
ATOM 693 C CA . THR A 1 88 ? 7.238 2.664 -0.525 1 97.69 88 THR A CA 1
ATOM 694 C C . THR A 1 88 ? 5.977 2.201 0.198 1 97.69 88 THR A C 1
ATOM 696 O O . THR A 1 88 ? 4.863 2.6 -0.161 1 97.69 88 THR A O 1
ATOM 699 N N . THR A 1 89 ? 6.129 1.443 1.232 1 97.44 89 THR A N 1
ATOM 700 C CA . THR A 1 89 ? 5 0.917 1.993 1 97.44 89 THR A CA 1
ATOM 701 C C . THR A 1 89 ? 4.184 2.053 2.607 1 97.44 89 THR A C 1
ATOM 703 O O . THR A 1 89 ? 2.953 2.051 2.535 1 97.44 89 THR A O 1
ATOM 706 N N . VAL A 1 90 ? 4.871 3.041 3.188 1 97.81 90 VAL A N 1
ATOM 707 C CA . VAL A 1 90 ? 4.188 4.148 3.848 1 97.81 90 VAL A CA 1
ATOM 708 C C . VAL A 1 90 ? 3.459 5 2.809 1 97.81 90 VAL A C 1
ATOM 710 O O . VAL A 1 90 ? 2.299 5.367 3.002 1 97.81 90 VAL A O 1
ATOM 713 N N . MET A 1 91 ? 4.09 5.273 1.69 1 98.19 91 MET A N 1
ATOM 714 C CA . MET A 1 91 ? 3.482 6.086 0.639 1 98.19 91 MET A CA 1
ATOM 715 C C . MET A 1 91 ? 2.271 5.379 0.039 1 98.19 91 MET A C 1
ATOM 717 O O . MET A 1 91 ? 1.279 6.023 -0.304 1 98.19 91 MET A O 1
ATOM 721 N N . MET A 1 92 ? 2.342 4.082 -0.057 1 97.75 92 MET A N 1
ATOM 722 C CA . MET A 1 92 ? 1.204 3.318 -0.561 1 97.75 92 MET A CA 1
ATOM 723 C C . MET A 1 92 ? 0.058 3.322 0.446 1 97.75 92 MET A C 1
ATOM 725 O O . MET A 1 92 ? -1.112 3.338 0.06 1 97.75 92 MET A O 1
ATOM 729 N N . ALA A 1 93 ? 0.383 3.289 1.691 1 97.81 93 ALA A N 1
ATOM 730 C CA . ALA A 1 93 ? -0.654 3.395 2.715 1 97.81 93 ALA A CA 1
ATOM 731 C C . ALA A 1 93 ? -1.371 4.738 2.631 1 97.81 93 ALA A C 1
ATOM 733 O O . ALA A 1 93 ? -2.6 4.801 2.707 1 97.81 93 ALA A O 1
ATOM 734 N N . ILE A 1 94 ? -0.632 5.785 2.453 1 98.44 94 ILE A N 1
ATOM 735 C CA . ILE A 1 94 ? -1.228 7.109 2.314 1 98.44 94 ILE A CA 1
ATOM 736 C C . ILE A 1 94 ? -2.061 7.168 1.037 1 98.44 94 ILE A C 1
ATOM 738 O O . ILE A 1 94 ? -3.16 7.727 1.03 1 98.44 94 ILE A O 1
ATOM 742 N N . THR A 1 95 ? -1.554 6.574 -0.014 1 98.12 95 THR A N 1
ATOM 743 C CA . THR A 1 95 ? -2.301 6.488 -1.264 1 98.12 95 THR A CA 1
ATOM 744 C C . THR A 1 95 ? -3.639 5.785 -1.047 1 98.12 95 THR A C 1
ATOM 746 O O . THR A 1 95 ? -4.672 6.234 -1.55 1 98.12 95 THR A O 1
ATOM 749 N N . SER A 1 96 ? -3.623 4.723 -0.291 1 97.81 96 SER A N 1
ATOM 750 C CA . SER A 1 96 ? -4.852 3.992 -0.005 1 97.81 96 SER A CA 1
ATOM 751 C C . SER A 1 96 ? -5.863 4.875 0.72 1 97.81 96 SER A C 1
ATOM 753 O O . SER A 1 96 ? -7.066 4.801 0.45 1 97.81 96 SER A O 1
ATOM 755 N N . LEU A 1 97 ? -5.367 5.688 1.621 1 98.06 97 LEU A N 1
ATOM 756 C CA . LEU A 1 97 ? -6.25 6.594 2.346 1 98.06 97 LEU A CA 1
ATOM 757 C C . LEU A 1 97 ? -6.859 7.625 1.403 1 98.06 97 LEU A C 1
ATOM 759 O O . LEU A 1 97 ? -8.07 7.852 1.422 1 98.06 97 LEU A O 1
ATOM 763 N N . VAL A 1 98 ? -6.051 8.188 0.575 1 98.19 98 VAL A N 1
ATOM 764 C CA . VAL A 1 98 ? -6.523 9.211 -0.353 1 98.19 98 VAL A CA 1
ATOM 765 C C . VAL A 1 98 ? -7.512 8.594 -1.341 1 98.19 98 VAL A C 1
ATOM 767 O O . VAL A 1 98 ? -8.539 9.195 -1.654 1 98.19 98 VAL A O 1
ATOM 770 N N . ASP A 1 99 ? -7.238 7.348 -1.772 1 97.06 99 ASP A N 1
ATOM 771 C CA . ASP A 1 99 ? -8.086 6.672 -2.75 1 97.06 99 ASP A CA 1
ATOM 772 C C . ASP A 1 99 ? -9.438 6.309 -2.145 1 97.06 99 ASP A C 1
ATOM 774 O O . ASP A 1 99 ? -10.391 6.008 -2.869 1 97.06 99 ASP A O 1
ATOM 778 N N . ASN A 1 100 ? -9.469 6.316 -0.863 1 97 100 ASN A N 1
ATOM 779 C CA . ASN A 1 100 ? -10.719 5.973 -0.188 1 97 100 ASN A CA 1
ATOM 780 C C . ASN A 1 100 ? -11.281 7.156 0.589 1 97 100 ASN A C 1
ATOM 782 O O . ASN A 1 100 ? -12.062 6.977 1.524 1 97 100 ASN A O 1
ATOM 786 N N . ILE A 1 101 ? -10.922 8.359 0.232 1 96.88 101 ILE A N 1
ATOM 787 C CA . ILE A 1 101 ? -11.18 9.57 0.999 1 96.88 101 ILE A CA 1
ATOM 788 C C . ILE A 1 101 ? -12.688 9.82 1.071 1 96.88 101 ILE A C 1
ATOM 790 O O . ILE A 1 101 ? -13.164 10.5 1.986 1 96.88 101 ILE A O 1
ATOM 794 N N . ASP A 1 102 ? -13.5 9.211 0.184 1 95.5 102 ASP A N 1
ATOM 795 C CA . ASP A 1 102 ? -14.938 9.445 0.137 1 95.5 102 ASP A CA 1
ATOM 796 C C . ASP A 1 102 ? -15.695 8.367 0.908 1 95.5 102 ASP A C 1
ATOM 798 O O . ASP A 1 102 ? -16.922 8.367 0.932 1 95.5 102 ASP A O 1
ATOM 802 N N . ASP A 1 103 ? -15.039 7.422 1.545 1 95.81 103 ASP A N 1
ATOM 803 C CA . ASP A 1 103 ? -15.664 6.344 2.303 1 95.81 103 ASP A CA 1
ATOM 804 C C . ASP A 1 103 ? -15.102 6.273 3.723 1 95.81 103 ASP A C 1
ATOM 806 O O . ASP A 1 103 ? -14.242 5.441 4.02 1 95.81 103 ASP A O 1
ATOM 810 N N . PRO A 1 104 ? -15.719 7.027 4.598 1 94.88 104 PRO A N 1
ATOM 811 C CA . PRO A 1 104 ? -15.195 7.125 5.965 1 94.88 104 PRO A CA 1
ATOM 812 C C . PRO A 1 104 ? -15.141 5.773 6.672 1 94.88 104 PRO A C 1
ATOM 814 O O . PRO A 1 104 ? -14.25 5.535 7.488 1 94.88 104 PRO A O 1
ATOM 817 N N . SER A 1 105 ? -16.078 4.883 6.391 1 95.5 105 SER A N 1
ATOM 818 C CA . SER A 1 105 ? -16.094 3.578 7.047 1 95.5 105 SER A CA 1
ATOM 819 C C . SER A 1 105 ? -14.867 2.756 6.668 1 95.5 105 SER A C 1
ATOM 821 O O . SER A 1 105 ? -14.281 2.08 7.516 1 95.5 105 SER A O 1
ATOM 823 N N . VAL A 1 106 ? -14.453 2.857 5.441 1 96.88 106 VAL A N 1
ATOM 824 C CA . VAL A 1 106 ? -13.25 2.16 4.996 1 96.88 106 VAL A CA 1
ATOM 825 C C . VAL A 1 106 ? -12.016 2.822 5.602 1 96.88 106 VAL A C 1
ATOM 827 O O . VAL A 1 106 ? -11.078 2.137 6.023 1 96.88 106 VAL A O 1
ATOM 830 N N . LEU A 1 107 ? -12.023 4.129 5.656 1 97.12 107 LEU A N 1
ATOM 831 C CA . LEU A 1 107 ? -10.898 4.875 6.215 1 97.12 107 LEU A CA 1
ATOM 832 C C . LEU A 1 107 ? -10.648 4.477 7.664 1 97.12 107 LEU A C 1
ATOM 834 O O . LEU A 1 107 ? -9.5 4.273 8.07 1 97.12 107 LEU A O 1
ATOM 838 N N . VAL A 1 108 ? -11.688 4.371 8.398 1 95.5 108 VAL A N 1
ATOM 839 C CA . VAL A 1 108 ? -11.57 4.016 9.812 1 95.5 108 VAL A CA 1
ATOM 840 C C . VAL A 1 108 ? -10.961 2.623 9.938 1 95.5 108 VAL A C 1
ATOM 842 O O . VAL A 1 108 ? -10.086 2.398 10.789 1 95.5 108 VAL A O 1
ATOM 845 N N . GLU A 1 109 ? -11.398 1.69 9.102 1 95.88 109 GLU A N 1
ATOM 846 C CA . GLU A 1 109 ? -10.844 0.339 9.141 1 95.88 109 GLU A CA 1
ATOM 847 C C . GLU A 1 109 ? -9.359 0.34 8.797 1 95.88 109 GLU A C 1
ATOM 849 O O . GLU A 1 109 ? -8.562 -0.329 9.453 1 95.88 109 GLU A O 1
ATOM 854 N N . LEU A 1 110 ? -8.945 1.07 7.73 1 97.56 110 LEU A N 1
ATOM 855 C CA . LEU A 1 110 ? -7.543 1.169 7.328 1 97.56 110 LEU A CA 1
ATOM 856 C C . LEU A 1 110 ? -6.691 1.741 8.461 1 97.56 110 LEU A C 1
ATOM 858 O O . LEU A 1 110 ? -5.629 1.203 8.773 1 97.56 110 LEU A O 1
ATOM 862 N N . LEU A 1 111 ? -7.176 2.764 9.062 1 97.5 111 LEU A N 1
ATOM 863 C CA . LEU A 1 111 ? -6.41 3.471 10.086 1 97.5 111 LEU A CA 1
ATOM 864 C C . LEU A 1 111 ? -6.359 2.66 11.375 1 97.5 111 LEU A C 1
ATOM 866 O O . LEU A 1 111 ? -5.352 2.682 12.086 1 97.5 111 LEU A O 1
ATOM 870 N N . THR A 1 112 ? -7.461 1.99 11.68 1 95.38 112 THR A N 1
ATOM 871 C CA . THR A 1 112 ? -7.473 1.116 12.852 1 95.38 112 THR A CA 1
ATOM 872 C C . THR A 1 112 ? -6.422 0.016 12.711 1 95.38 112 THR A C 1
ATOM 874 O O . THR A 1 112 ? -5.656 -0.24 13.641 1 95.38 112 THR A O 1
ATOM 877 N N . THR A 1 113 ? -6.348 -0.549 11.586 1 94.06 113 THR A N 1
ATOM 878 C CA . THR A 1 113 ? -5.355 -1.585 11.32 1 94.06 113 THR A CA 1
ATOM 879 C C . THR A 1 113 ? -3.943 -1.015 11.414 1 94.06 113 THR A C 1
ATOM 881 O O . THR A 1 113 ? -3.049 -1.641 11.984 1 94.06 113 THR A O 1
ATOM 884 N N . THR A 1 114 ? -3.746 0.166 10.844 1 96.06 114 THR A N 1
ATOM 885 C CA . THR A 1 114 ? -2.453 0.838 10.93 1 96.06 114 THR A CA 1
ATOM 886 C C . THR A 1 114 ? -2.061 1.067 12.391 1 96.06 114 THR A C 1
ATOM 888 O O . THR A 1 114 ? -0.934 0.766 12.789 1 96.06 114 THR A O 1
ATOM 891 N N . GLY A 1 115 ? -3.002 1.601 13.109 1 95.75 115 GLY A N 1
ATOM 892 C CA . GLY A 1 115 ? -2.746 1.842 14.523 1 95.75 115 GLY A CA 1
ATOM 893 C C . GLY A 1 115 ? -2.396 0.581 15.289 1 95.75 115 GLY A C 1
ATOM 894 O O . GLY A 1 115 ? -1.421 0.558 16.047 1 95.75 115 GLY A O 1
ATOM 895 N N . GLN A 1 116 ? -3.133 -0.479 15.094 1 93.12 116 GLN A N 1
ATOM 896 C CA . GLN A 1 116 ? -2.898 -1.746 15.781 1 93.12 116 GLN A CA 1
ATOM 897 C C . GLN A 1 116 ? -1.527 -2.316 15.43 1 93.12 116 GLN A C 1
ATOM 899 O O . GLN A 1 116 ? -0.78 -2.736 16.312 1 93.12 116 GLN A O 1
ATOM 904 N N . ASN A 1 117 ? -1.218 -2.309 14.172 1 92.62 117 ASN A N 1
ATOM 905 C CA . ASN A 1 117 ? 0.072 -2.83 13.727 1 92.62 117 ASN A CA 1
ATOM 906 C C . ASN A 1 117 ? 1.23 -2.055 14.352 1 92.62 117 ASN A C 1
ATOM 908 O O . ASN A 1 117 ? 2.199 -2.652 14.828 1 92.62 117 ASN A O 1
ATOM 912 N N . HIS A 1 118 ? 1.187 -0.756 14.398 1 94.81 118 HIS A N 1
ATOM 913 C CA . HIS A 1 118 ? 2.26 0.069 14.938 1 94.81 118 HIS A CA 1
ATOM 914 C C . HIS A 1 118 ? 2.336 -0.052 16.453 1 94.81 118 HIS A C 1
ATOM 916 O O . HIS A 1 118 ? 3.428 -0.089 17.031 1 94.81 118 HIS A O 1
ATOM 922 N N . HIS A 1 119 ? 1.179 -0.186 17.016 1 93.62 119 HIS A N 1
ATOM 923 C CA . HIS A 1 119 ? 1.157 -0.43 18.453 1 93.62 119 HIS A CA 1
ATOM 924 C C . HIS A 1 119 ? 1.872 -1.73 18.812 1 93.62 119 HIS A C 1
ATOM 926 O O . HIS A 1 119 ? 2.686 -1.769 19.734 1 93.62 119 HIS A O 1
ATOM 932 N N . ASN A 1 120 ? 1.558 -2.73 18.094 1 90.31 120 ASN A N 1
ATOM 933 C CA . ASN A 1 120 ? 2.135 -4.047 18.344 1 90.31 120 ASN A CA 1
ATOM 934 C C . ASN A 1 120 ? 3.645 -4.047 18.125 1 90.31 120 ASN A C 1
ATOM 936 O O . ASN A 1 120 ? 4.359 -4.859 18.719 1 90.31 120 ASN A O 1
ATOM 940 N N . ARG A 1 121 ? 4.188 -3.1 17.375 1 91.12 121 ARG A N 1
ATOM 941 C CA . ARG A 1 121 ? 5.621 -3 17.109 1 91.12 121 ARG A CA 1
ATOM 942 C C . ARG A 1 121 ? 6.293 -2.061 18.109 1 91.12 121 ARG A C 1
ATOM 944 O O . ARG A 1 121 ? 7.504 -1.837 18.031 1 91.12 121 ARG A O 1
ATOM 951 N N . GLY A 1 122 ? 5.465 -1.441 18.938 1 92.12 122 GLY A N 1
ATOM 952 C CA . GLY A 1 122 ? 6.004 -0.597 20 1 92.12 122 GLY A CA 1
ATOM 953 C C . GLY A 1 122 ? 6.191 0.846 19.562 1 92.12 122 GLY A C 1
ATOM 954 O O . GLY A 1 122 ? 6.871 1.618 20.25 1 92.12 122 GLY A O 1
ATOM 955 N N . VAL A 1 123 ? 5.609 1.226 18.438 1 94.44 123 VAL A N 1
ATOM 956 C CA . VAL A 1 123 ? 5.699 2.607 17.984 1 94.44 123 VAL A CA 1
ATOM 957 C C . VAL A 1 123 ? 4.863 3.51 18.891 1 94.44 123 VAL A C 1
ATOM 959 O O . VAL A 1 123 ? 3.736 3.16 19.25 1 94.44 123 VAL A O 1
ATOM 962 N N . GLN A 1 124 ? 5.387 4.66 19.219 1 95.06 124 GLN A N 1
ATOM 963 C CA . GLN A 1 124 ? 4.73 5.562 20.156 1 95.06 124 GLN A CA 1
ATOM 964 C C . GLN A 1 124 ? 3.795 6.527 19.438 1 95.06 124 GLN A C 1
ATOM 966 O O . GLN A 1 124 ? 4.082 6.961 18.312 1 95.06 124 GLN A O 1
ATOM 971 N N . LYS A 1 125 ? 2.742 6.906 20.141 1 95.56 125 LYS A N 1
ATOM 972 C CA . LYS A 1 125 ? 1.795 7.895 19.625 1 95.56 125 LYS A CA 1
ATOM 973 C C . LYS A 1 125 ? 2.506 9.18 19.219 1 95.56 125 LYS A C 1
ATOM 975 O O . LYS A 1 125 ? 2.178 9.789 18.203 1 95.56 125 LYS A O 1
ATOM 980 N N . ASN A 1 126 ? 3.432 9.516 20.031 1 96.44 126 ASN A N 1
ATOM 981 C CA . ASN A 1 126 ? 4.145 10.773 19.812 1 96.44 126 ASN A CA 1
ATOM 982 C C . ASN A 1 126 ? 4.859 10.781 18.469 1 96.44 126 ASN A C 1
ATOM 984 O O . ASN A 1 126 ? 5.031 11.836 17.859 1 96.44 126 ASN A O 1
ATOM 988 N N . ASP A 1 127 ? 5.281 9.625 17.969 1 96.44 127 ASP A N 1
ATOM 989 C CA . ASP A 1 127 ? 5.957 9.562 16.672 1 96.44 127 ASP A CA 1
ATOM 990 C C . ASP A 1 127 ? 5.023 10 15.539 1 96.44 127 ASP A C 1
ATOM 992 O O . ASP A 1 127 ? 5.461 10.633 14.578 1 96.44 127 ASP A O 1
ATOM 996 N N . PHE A 1 128 ? 3.762 9.711 15.68 1 97.31 128 PHE A N 1
ATOM 997 C CA . PHE A 1 128 ? 2.777 10.148 14.703 1 97.31 128 PHE A CA 1
ATOM 998 C C . PHE A 1 128 ? 2.562 11.656 14.789 1 97.31 128 PHE A C 1
ATOM 1000 O O . PHE A 1 128 ? 2.402 12.32 13.766 1 97.31 128 PHE A O 1
ATOM 1007 N N . ILE A 1 129 ? 2.523 12.164 16 1 97.69 129 ILE A N 1
ATOM 1008 C CA . ILE A 1 129 ? 2.332 13.586 16.234 1 97.69 129 ILE A CA 1
ATOM 1009 C C . ILE A 1 129 ? 3.465 14.375 15.578 1 97.69 129 ILE A C 1
ATOM 1011 O O . ILE A 1 129 ? 3.234 15.43 14.984 1 97.69 129 ILE A O 1
ATOM 1015 N N . LEU A 1 130 ? 4.652 13.805 15.656 1 98 130 LEU A N 1
ATOM 1016 C CA . LEU A 1 130 ? 5.824 14.461 15.094 1 98 130 LEU A CA 1
ATOM 1017 C C . LEU A 1 130 ? 5.836 14.344 13.57 1 98 130 LEU A C 1
ATOM 1019 O O . LEU A 1 130 ? 6.301 15.25 12.875 1 98 130 LEU A O 1
ATOM 1023 N N . LEU A 1 131 ? 5.328 13.289 13.031 1 98.06 131 LEU A N 1
ATOM 1024 C CA . LEU A 1 131 ? 5.359 13 11.594 1 98.06 131 LEU A CA 1
ATOM 1025 C C . LEU A 1 131 ? 4.422 13.938 10.836 1 98.06 131 LEU A C 1
ATOM 1027 O O . LEU A 1 131 ? 4.746 14.391 9.742 1 98.06 131 LEU A O 1
ATOM 1031 N N . ALA A 1 132 ? 3.297 14.32 11.43 1 98.06 132 ALA A N 1
ATOM 1032 C CA . ALA A 1 132 ? 2.205 15 10.734 1 98.06 132 ALA A CA 1
ATOM 1033 C C . ALA A 1 132 ? 2.656 16.359 10.203 1 98.06 132 ALA A C 1
ATOM 1035 O O . ALA A 1 132 ? 2.547 16.625 9 1 98.06 132 ALA A O 1
ATOM 1036 N N . PRO A 1 133 ? 3.236 17.234 11.008 1 98.38 133 PRO A N 1
ATOM 1037 C CA . PRO A 1 133 ? 3.662 18.531 10.477 1 98.38 133 PRO A CA 1
ATOM 1038 C C . PRO A 1 133 ? 4.785 18.406 9.445 1 98.38 133 PRO A C 1
ATOM 1040 O O . PRO A 1 133 ? 4.883 19.234 8.531 1 98.38 133 PRO A O 1
ATOM 1043 N N . VAL A 1 134 ? 5.617 17.359 9.57 1 98.69 134 VAL A N 1
ATOM 1044 C CA . VAL A 1 134 ? 6.699 17.156 8.609 1 98.69 134 VAL A CA 1
ATOM 1045 C C . VAL A 1 134 ? 6.121 16.812 7.238 1 98.69 134 VAL A C 1
ATOM 1047 O O . VAL A 1 134 ? 6.617 17.297 6.215 1 98.69 134 VAL A O 1
ATOM 1050 N N . LEU A 1 135 ? 5.047 15.977 7.223 1 98.69 135 LEU A N 1
ATOM 1051 C CA . LEU A 1 135 ? 4.41 15.625 5.961 1 98.69 135 LEU A CA 1
ATOM 1052 C C . LEU A 1 135 ? 3.799 16.859 5.301 1 98.69 135 LEU A C 1
ATOM 1054 O O . LEU A 1 135 ? 3.932 17.047 4.09 1 98.69 135 LEU A O 1
ATOM 1058 N N . ILE A 1 136 ? 3.182 17.719 6.086 1 98.62 136 ILE A N 1
ATOM 1059 C CA . ILE A 1 136 ? 2.553 18.922 5.57 1 98.62 136 ILE A CA 1
ATOM 1060 C C . ILE A 1 136 ? 3.619 19.844 4.98 1 98.62 136 ILE A C 1
ATOM 1062 O O . ILE A 1 136 ? 3.473 20.344 3.857 1 98.62 136 ILE A O 1
ATOM 1066 N N . ALA A 1 137 ? 4.641 20.062 5.703 1 98.56 137 ALA A N 1
ATOM 1067 C CA . ALA A 1 137 ? 5.73 20.906 5.23 1 98.56 137 ALA A CA 1
ATOM 1068 C C . ALA A 1 137 ? 6.371 20.328 3.973 1 98.56 137 ALA A C 1
ATOM 1070 O O . ALA A 1 137 ? 6.707 21.062 3.043 1 98.56 137 ALA A O 1
ATOM 1071 N N . PHE A 1 138 ? 6.559 19.031 3.98 1 98.56 138 PHE A N 1
ATOM 1072 C CA . PHE A 1 138 ? 7.152 18.344 2.842 1 98.56 138 PHE A CA 1
ATOM 1073 C C . PHE A 1 138 ? 6.32 18.547 1.585 1 98.56 138 PHE A C 1
ATOM 1075 O O . PHE A 1 138 ? 6.855 18.875 0.525 1 98.56 138 PHE A O 1
ATOM 1082 N N . LEU A 1 139 ? 4.992 18.375 1.713 1 98.44 139 LEU A N 1
ATOM 1083 C CA . LEU A 1 139 ? 4.094 18.578 0.579 1 98.44 139 LEU A CA 1
ATOM 1084 C C . LEU A 1 139 ? 4.102 20.031 0.122 1 98.44 139 LEU A C 1
ATOM 1086 O O . LEU A 1 139 ? 4.199 20.312 -1.076 1 98.44 139 LEU A O 1
ATOM 1090 N N . ARG A 1 140 ? 4.023 20.922 1.053 1 98.12 140 ARG A N 1
ATOM 1091 C CA . ARG A 1 140 ? 4.047 22.344 0.743 1 98.12 140 ARG A CA 1
ATOM 1092 C C . ARG A 1 140 ? 5.301 22.719 -0.048 1 98.12 140 ARG A C 1
ATOM 1094 O O . ARG A 1 140 ? 5.211 23.344 -1.103 1 98.12 140 ARG A O 1
ATOM 1101 N N . ASP A 1 141 ? 6.445 22.234 0.386 1 97.88 141 ASP A N 1
ATOM 1102 C CA . ASP A 1 141 ? 7.723 22.578 -0.225 1 97.88 141 ASP A CA 1
ATOM 1103 C C . ASP A 1 141 ? 7.859 21.953 -1.61 1 97.88 141 ASP A C 1
ATOM 1105 O O . ASP A 1 141 ? 8.453 22.531 -2.51 1 97.88 141 ASP A O 1
ATOM 1109 N N . ASN A 1 142 ? 7.332 20.797 -1.823 1 97.06 142 ASN A N 1
ATOM 1110 C CA . ASN A 1 142 ? 7.543 20.062 -3.068 1 97.06 142 ASN A CA 1
ATOM 1111 C C . ASN A 1 142 ? 6.504 20.438 -4.121 1 97.06 142 ASN A C 1
ATOM 1113 O O . ASN A 1 142 ? 6.73 20.25 -5.316 1 97.06 142 ASN A O 1
ATOM 1117 N N . LEU A 1 143 ? 5.367 20.953 -3.691 1 96.75 143 LEU A N 1
ATOM 1118 C CA . LEU A 1 143 ? 4.309 21.25 -4.652 1 96.75 143 LEU A CA 1
ATOM 1119 C C . LEU A 1 143 ? 4.316 22.719 -5.035 1 96.75 143 LEU A C 1
ATOM 1121 O O . LEU A 1 143 ? 3.764 23.094 -6.07 1 96.75 143 LEU A O 1
ATOM 1125 N N . GLY A 1 144 ? 4.918 23.625 -4.191 1 94.81 144 GLY A N 1
ATOM 1126 C CA . GLY A 1 144 ? 5.082 25.031 -4.531 1 94.81 144 GLY A CA 1
ATOM 1127 C C . GLY A 1 144 ? 3.779 25.703 -4.914 1 94.81 144 GLY A C 1
ATOM 1128 O O . GLY A 1 144 ? 2.809 25.672 -4.152 1 94.81 144 GLY A O 1
ATOM 1129 N N . GLY A 1 145 ? 3.623 26.156 -6.168 1 93.69 145 GLY A N 1
ATOM 1130 C CA . GLY A 1 145 ? 2.471 26.891 -6.672 1 93.69 145 GLY A CA 1
ATOM 1131 C C . GLY A 1 145 ? 1.208 26.047 -6.723 1 93.69 145 GLY A C 1
ATOM 1132 O O . GLY A 1 145 ? 0.106 26.578 -6.855 1 93.69 145 GLY A O 1
ATOM 1133 N N . HIS A 1 146 ? 1.315 24.781 -6.547 1 95.56 146 HIS A N 1
ATOM 1134 C CA . HIS A 1 146 ? 0.156 23.906 -6.578 1 95.56 146 HIS A CA 1
ATOM 1135 C C . HIS A 1 146 ? -0.387 23.656 -5.172 1 95.56 146 HIS A C 1
ATOM 1137 O O . HIS A 1 146 ? -1.402 22.984 -5.004 1 95.56 146 HIS A O 1
ATOM 1143 N N . TRP A 1 147 ? 0.3 24.219 -4.211 1 97.38 147 TRP A N 1
ATOM 1144 C CA . TRP A 1 147 ? -0.144 24.156 -2.82 1 97.38 147 TRP A CA 1
ATOM 1145 C C . TRP A 1 147 ? -0.981 25.391 -2.461 1 97.38 147 TRP A C 1
ATOM 1147 O O . TRP A 1 147 ? -0.533 26.516 -2.625 1 97.38 147 TRP A O 1
ATOM 1157 N N . SER A 1 148 ? -2.211 25.172 -2.031 1 97.12 148 SER A N 1
ATOM 1158 C CA . SER A 1 148 ? -3.129 26.25 -1.696 1 97.12 148 SER A CA 1
ATOM 1159 C C . SER A 1 148 ? -3.412 26.297 -0.198 1 97.12 148 SER A C 1
ATOM 1161 O O . SER A 1 148 ? -3.055 25.375 0.533 1 97.12 148 SER A O 1
ATOM 1163 N N . CYS A 1 149 ? -4.039 27.344 0.183 1 97 149 CYS A N 1
ATOM 1164 C CA . CYS A 1 149 ? -4.461 27.453 1.575 1 97 149 CYS A CA 1
ATOM 1165 C C . CYS A 1 149 ? -5.469 26.359 1.924 1 97 149 CYS A C 1
ATOM 1167 O O . CYS A 1 149 ? -5.461 25.844 3.039 1 97 149 CYS A O 1
ATOM 1169 N N . VAL A 1 150 ? -6.297 26.047 0.98 1 97.62 150 VAL A N 1
ATOM 1170 C CA . VAL A 1 150 ? -7.281 24.984 1.186 1 97.62 150 VAL A CA 1
ATOM 1171 C C . VAL A 1 150 ? -6.574 23.656 1.378 1 97.62 150 VAL A C 1
ATOM 1173 O O . VAL A 1 150 ? -6.953 22.859 2.246 1 97.62 150 VAL A O 1
ATOM 1176 N N . ALA A 1 151 ? -5.543 23.375 0.559 1 98.31 151 ALA A N 1
ATOM 1177 C CA . ALA A 1 151 ? -4.766 22.156 0.694 1 98.31 151 ALA A CA 1
ATOM 1178 C C . ALA A 1 151 ? -4.109 22.062 2.068 1 98.31 151 ALA A C 1
ATOM 1180 O O . ALA A 1 151 ? -4.137 21.016 2.713 1 98.31 151 ALA A O 1
ATOM 1181 N N . GLU A 1 152 ? -3.535 23.172 2.516 1 98.5 152 GLU A N 1
ATOM 1182 C CA . GLU A 1 152 ? -2.926 23.234 3.842 1 98.5 152 GLU A CA 1
ATOM 1183 C C . GLU A 1 152 ? -3.932 22.875 4.93 1 98.5 152 GLU A C 1
ATOM 1185 O O . GLU A 1 152 ? -3.641 22.062 5.809 1 98.5 152 GLU A O 1
ATOM 1190 N N . GLU A 1 153 ? -5.012 23.469 4.867 1 98.12 153 GLU A N 1
ATOM 1191 C CA . GLU A 1 153 ? -6.055 23.234 5.859 1 98.12 153 GLU A CA 1
ATOM 1192 C C . GLU A 1 153 ? -6.555 21.797 5.801 1 98.12 153 GLU A C 1
ATOM 1194 O O . GLU A 1 153 ? -6.758 21.156 6.84 1 98.12 153 GLU A O 1
ATOM 1199 N N . ALA A 1 154 ? -6.773 21.297 4.602 1 98.44 154 ALA A N 1
ATOM 1200 C CA . ALA A 1 154 ? -7.301 19.953 4.387 1 98.44 154 ALA A CA 1
ATOM 1201 C C . ALA A 1 154 ? -6.359 18.906 4.965 1 98.44 154 ALA A C 1
ATOM 1203 O O . ALA A 1 154 ? -6.785 18.031 5.738 1 98.44 154 ALA A O 1
ATOM 1204 N N . TRP A 1 155 ? -5.09 19 4.637 1 98.69 155 TRP A N 1
ATOM 1205 C CA . TRP A 1 155 ? -4.117 18.016 5.113 1 98.69 155 TRP A CA 1
ATOM 1206 C C . TRP A 1 155 ? -3.934 18.125 6.625 1 98.69 155 TRP A C 1
ATOM 1208 O O . TRP A 1 155 ? -3.781 17.109 7.309 1 98.69 155 TRP A O 1
ATOM 1218 N N . THR A 1 156 ? -3.922 19.312 7.129 1 98.56 156 THR A N 1
ATOM 1219 C CA . THR A 1 156 ? -3.805 19.516 8.57 1 98.56 156 THR A CA 1
ATOM 1220 C C . THR A 1 156 ? -4.973 18.859 9.305 1 98.56 156 THR A C 1
ATOM 1222 O O . THR A 1 156 ? -4.766 18.109 10.266 1 98.56 156 THR A O 1
ATOM 1225 N N . LYS A 1 157 ? -6.137 19.109 8.836 1 97.81 157 LYS A N 1
ATOM 1226 C CA . LYS A 1 157 ? -7.324 18.516 9.438 1 97.81 157 LYS A CA 1
ATOM 1227 C C . LYS A 1 157 ? -7.316 17 9.289 1 97.81 157 LYS A C 1
ATOM 1229 O O . LYS A 1 157 ? -7.629 16.266 10.234 1 97.81 157 LYS A O 1
ATOM 1234 N N . ALA A 1 158 ? -7.008 16.531 8.117 1 98.12 158 ALA A N 1
ATOM 1235 C CA . ALA A 1 158 ? -6.988 15.094 7.848 1 98.12 158 ALA A CA 1
ATOM 1236 C C . ALA A 1 158 ? -6.004 14.383 8.773 1 98.12 158 ALA A C 1
ATOM 1238 O O . ALA A 1 158 ? -6.328 13.336 9.344 1 98.12 158 ALA A O 1
ATOM 1239 N N . LEU A 1 159 ? -4.797 14.93 8.938 1 98.19 159 LEU A N 1
ATOM 1240 C CA . LEU A 1 159 ? -3.775 14.289 9.758 1 98.19 159 LEU A CA 1
ATOM 1241 C C . LEU A 1 159 ? -4.176 14.289 11.234 1 98.19 159 LEU A C 1
ATOM 1243 O O . LEU A 1 159 ? -3.84 13.367 11.977 1 98.19 159 LEU A O 1
ATOM 1247 N N . LYS A 1 160 ? -4.922 15.297 11.641 1 96.81 160 LYS A N 1
ATOM 1248 C CA . LYS A 1 160 ? -5.465 15.305 12.992 1 96.81 160 LYS A CA 1
ATOM 1249 C C . LYS A 1 160 ? -6.469 14.172 13.188 1 96.81 160 LYS A C 1
ATOM 1251 O O . LYS A 1 160 ? -6.426 13.469 14.195 1 96.81 160 LYS A O 1
ATOM 1256 N N . VAL A 1 161 ? -7.328 13.984 12.266 1 95.56 161 VAL A N 1
ATOM 1257 C CA . VAL A 1 161 ? -8.328 12.922 12.328 1 95.56 161 VAL A CA 1
ATOM 1258 C C . VAL A 1 161 ? -7.645 11.562 12.266 1 95.56 161 VAL A C 1
ATOM 1260 O O . VAL A 1 161 ? -8.008 10.641 13.008 1 95.56 161 VAL A O 1
ATOM 1263 N N . ILE A 1 162 ? -6.703 11.438 11.383 1 97.12 162 ILE A N 1
ATOM 1264 C CA . ILE A 1 162 ? -5.945 10.203 11.242 1 97.12 162 ILE A CA 1
ATOM 1265 C C . ILE A 1 162 ? -5.312 9.828 12.578 1 97.12 162 ILE A C 1
ATOM 1267 O O . ILE A 1 162 ? -5.461 8.695 13.047 1 97.12 162 ILE A O 1
ATOM 1271 N N . ASN A 1 163 ? -4.648 10.773 13.211 1 97 163 ASN A N 1
ATOM 1272 C CA . ASN A 1 163 ? -4.023 10.508 14.508 1 97 163 ASN A CA 1
ATOM 1273 C C . ASN A 1 163 ? -5.059 10.117 15.555 1 97 163 ASN A C 1
ATOM 1275 O O . ASN A 1 163 ? -4.809 9.234 16.375 1 97 163 ASN A O 1
ATOM 1279 N N . THR A 1 164 ? -6.184 10.742 15.508 1 95.56 164 THR A N 1
ATOM 1280 C CA . THR A 1 164 ? -7.238 10.438 16.469 1 95.56 164 THR A CA 1
ATOM 1281 C C . THR A 1 164 ? -7.684 8.984 16.328 1 95.56 164 THR A C 1
ATOM 1283 O O . THR A 1 164 ? -7.82 8.273 17.328 1 95.56 164 THR A O 1
ATOM 1286 N N . VAL A 1 165 ? -7.91 8.562 15.148 1 94.81 165 VAL A N 1
ATOM 1287 C CA . VAL A 1 165 ? -8.359 7.191 14.906 1 94.81 165 VAL A CA 1
ATOM 1288 C C . VAL A 1 165 ? -7.246 6.215 15.273 1 94.81 165 VAL A C 1
ATOM 1290 O O . VAL A 1 165 ? -7.496 5.199 15.93 1 94.81 165 VAL A O 1
ATOM 1293 N N . ILE A 1 166 ? -6.008 6.484 14.875 1 95.88 166 ILE A N 1
ATOM 1294 C CA . ILE A 1 166 ? -4.871 5.629 15.188 1 95.88 166 ILE A CA 1
ATOM 1295 C C . ILE A 1 166 ? -4.73 5.48 16.703 1 95.88 166 ILE A C 1
ATOM 1297 O O . ILE A 1 166 ? -4.555 4.371 17.203 1 95.88 166 ILE A O 1
ATOM 1301 N N . PHE A 1 167 ? -4.887 6.582 17.438 1 95.69 167 PHE A N 1
ATOM 1302 C CA . PHE A 1 167 ? -4.711 6.574 18.891 1 95.69 167 PHE A CA 1
ATOM 1303 C C . PHE A 1 167 ? -5.82 5.781 19.562 1 95.69 167 PHE A C 1
ATOM 1305 O O . PHE A 1 167 ? -5.598 5.141 20.594 1 95.69 167 PHE A O 1
ATOM 1312 N N . SER A 1 168 ? -6.961 5.82 18.984 1 93.81 168 SER A N 1
ATOM 1313 C CA . SER A 1 168 ? -8.055 5.02 19.516 1 93.81 168 SER A CA 1
ATOM 1314 C C . SER A 1 168 ? -7.754 3.529 19.422 1 93.81 168 SER A C 1
ATOM 1316 O O . SER A 1 168 ? -8.172 2.748 20.281 1 93.81 168 SER A O 1
ATOM 1318 N N . ALA A 1 169 ? -7.09 3.178 18.391 1 89.38 169 ALA A N 1
ATOM 1319 C CA . ALA A 1 169 ? -6.703 1.78 18.219 1 89.38 169 ALA A CA 1
ATOM 1320 C C . ALA A 1 169 ? -5.668 1.363 19.25 1 89.38 169 ALA A C 1
ATOM 1322 O O . ALA A 1 169 ? -5.516 0.175 19.547 1 89.38 169 ALA A O 1
ATOM 1323 N N . TYR A 1 170 ? -4.828 2.301 19.734 1 89.5 170 TYR A N 1
ATOM 1324 C CA . TYR A 1 170 ? -3.855 2.037 20.797 1 89.5 170 TYR A CA 1
ATOM 1325 C C . TYR A 1 170 ? -4.555 1.726 22.109 1 89.5 170 TYR A C 1
ATOM 1327 O O . TYR A 1 170 ? -4.023 0.982 22.938 1 89.5 170 TYR A O 1
ATOM 1335 N N . GLU A 1 171 ? -5.562 2.371 22.312 1 85.25 171 GLU A N 1
ATOM 1336 C CA . GLU A 1 171 ? -6.27 2.262 23.594 1 85.25 171 GLU A CA 1
ATOM 1337 C C . GLU A 1 171 ? -7.105 0.986 23.656 1 85.25 171 GLU A C 1
ATOM 1339 O O . GLU A 1 171 ? -7.426 0.496 24.734 1 85.25 171 GLU A O 1
ATOM 1344 N N . ASN A 1 172 ? -7.543 0.457 22.562 1 75.81 172 ASN A N 1
ATOM 1345 C CA . ASN A 1 172 ? -8.32 -0.776 22.516 1 75.81 172 ASN A CA 1
ATOM 1346 C C . ASN A 1 172 ? -7.578 -1.877 21.766 1 75.81 172 ASN A C 1
ATOM 1348 O O . ASN A 1 172 ? -7.957 -2.232 20.656 1 75.81 172 ASN A O 1
ATOM 1352 N N . PRO A 1 173 ? -6.535 -2.352 22.484 1 61.31 173 PRO A N 1
ATOM 1353 C CA . PRO A 1 173 ? -5.785 -3.383 21.766 1 61.31 173 PRO A CA 1
ATOM 1354 C C . PRO A 1 173 ? -6.578 -4.676 21.594 1 61.31 173 PRO A C 1
ATOM 1356 O O . PRO A 1 173 ? -7.398 -5.02 22.438 1 61.31 173 PRO A O 1
ATOM 1359 N N . ILE A 1 174 ? -6.922 -5.094 20.406 1 52.84 174 ILE A N 1
ATOM 1360 C CA . ILE A 1 174 ? -7.652 -6.344 20.219 1 52.84 174 ILE A CA 1
ATOM 1361 C C . ILE A 1 174 ? -6.809 -7.516 20.719 1 52.84 174 ILE A C 1
ATOM 1363 O O . ILE A 1 174 ? -5.602 -7.562 20.469 1 52.84 174 ILE A O 1
ATOM 1367 N N . VAL B 1 1 ? -10.102 -8.898 -38.281 1 33.28 1 VAL B N 1
ATOM 1368 C CA . VAL B 1 1 ? -9.711 -8.281 -37 1 33.28 1 VAL B CA 1
ATOM 1369 C C . VAL B 1 1 ? -8.273 -8.68 -36.656 1 33.28 1 VAL B C 1
ATOM 1371 O O . VAL B 1 1 ? -7.984 -9.867 -36.5 1 33.28 1 VAL B O 1
ATOM 1374 N N . GLY B 1 2 ? -7.324 -8.094 -36.938 1 43.88 2 GLY B N 1
ATOM 1375 C CA . GLY B 1 2 ? -5.926 -8.477 -36.812 1 43.88 2 GLY B CA 1
ATOM 1376 C C . GLY B 1 2 ? -5.52 -8.836 -35.406 1 43.88 2 GLY B C 1
ATOM 1377 O O . GLY B 1 2 ? -6.047 -8.281 -34.438 1 43.88 2 GLY B O 1
ATOM 1378 N N . ALA B 1 3 ? -4.785 -9.812 -35.062 1 56.28 3 ALA B N 1
ATOM 1379 C CA . ALA B 1 3 ? -4.441 -10.336 -33.719 1 56.28 3 ALA B CA 1
ATOM 1380 C C . ALA B 1 3 ? -3.625 -9.32 -32.938 1 56.28 3 ALA B C 1
ATOM 1382 O O . ALA B 1 3 ? -2.627 -8.789 -33.438 1 56.28 3 ALA B O 1
ATOM 1383 N N . VAL B 1 4 ? -4.133 -8.523 -32 1 68 4 VAL B N 1
ATOM 1384 C CA . VAL B 1 4 ? -3.408 -7.566 -31.188 1 68 4 VAL B CA 1
ATOM 1385 C C . VAL B 1 4 ? -2.223 -8.258 -30.516 1 68 4 VAL B C 1
ATOM 1387 O O . VAL B 1 4 ? -2.379 -9.312 -29.906 1 68 4 VAL B O 1
ATOM 1390 N N . THR B 1 5 ? -0.987 -8.016 -31.078 1 83.31 5 THR B N 1
ATOM 1391 C CA . THR B 1 5 ? 0.233 -8.484 -30.422 1 83.31 5 THR B CA 1
ATOM 1392 C C . THR B 1 5 ? 0.479 -7.738 -29.125 1 83.31 5 THR B C 1
ATOM 1394 O O . THR B 1 5 ? 0.608 -6.512 -29.125 1 83.31 5 THR B O 1
ATOM 1397 N N . LEU B 1 6 ? 0.487 -8.578 -28.094 1 91.19 6 LEU B N 1
ATOM 1398 C CA . LEU B 1 6 ? 0.743 -7.973 -26.797 1 91.19 6 LEU B CA 1
ATOM 1399 C C . LEU B 1 6 ? 2.209 -7.574 -26.672 1 91.19 6 LEU B C 1
ATOM 1401 O O . LEU B 1 6 ? 3.086 -8.203 -27.25 1 91.19 6 LEU B O 1
ATOM 1405 N N . PRO B 1 7 ? 2.488 -6.484 -25.906 1 88.88 7 PRO B N 1
ATOM 1406 C CA . PRO B 1 7 ? 3.852 -5.965 -25.766 1 88.88 7 PRO B CA 1
ATOM 1407 C C . PRO B 1 7 ? 4.867 -7.059 -25.438 1 88.88 7 PRO B C 1
ATOM 1409 O O . PRO B 1 7 ? 5.984 -7.039 -25.953 1 88.88 7 PRO B O 1
ATOM 1412 N N . GLU B 1 8 ? 4.492 -7.977 -24.609 1 92.44 8 GLU B N 1
ATOM 1413 C CA . GLU B 1 8 ? 5.43 -9.016 -24.188 1 92.44 8 GLU B CA 1
ATOM 1414 C C . GLU B 1 8 ? 5.664 -10.023 -25.312 1 92.44 8 GLU B C 1
ATOM 1416 O O . GLU B 1 8 ? 6.602 -10.828 -25.234 1 92.44 8 GLU B O 1
ATOM 1421 N N . GLU B 1 9 ? 4.871 -9.992 -26.25 1 90.62 9 GLU B N 1
ATOM 1422 C CA . GLU B 1 9 ? 5.008 -10.906 -27.375 1 90.62 9 GLU B CA 1
ATOM 1423 C C . GLU B 1 9 ? 5.777 -10.266 -28.531 1 90.62 9 GLU B C 1
ATOM 1425 O O . GLU B 1 9 ? 6.098 -10.93 -29.516 1 90.62 9 GLU B O 1
ATOM 1430 N N . GLY B 1 10 ? 6.027 -8.984 -28.328 1 90.19 10 GLY B N 1
ATOM 1431 C CA . GLY B 1 10 ? 6.762 -8.266 -29.359 1 90.19 10 GLY B CA 1
ATOM 1432 C C . GLY B 1 10 ? 8.266 -8.344 -29.188 1 90.19 10 GLY B C 1
ATOM 1433 O O . GLY B 1 10 ? 8.773 -9.227 -28.5 1 90.19 10 GLY B O 1
ATOM 1434 N N . ASP B 1 11 ? 8.977 -7.562 -30 1 90.88 11 ASP B N 1
ATOM 1435 C CA . ASP B 1 11 ? 10.43 -7.508 -29.953 1 90.88 11 ASP B CA 1
ATOM 1436 C C . ASP B 1 11 ? 10.898 -6.613 -28.797 1 90.88 11 ASP B C 1
ATOM 1438 O O . ASP B 1 11 ? 10.758 -5.391 -28.859 1 90.88 11 ASP B O 1
ATOM 1442 N N . LEU B 1 12 ? 11.492 -7.23 -27.797 1 94.88 12 LEU B N 1
ATOM 1443 C CA . LEU B 1 12 ? 11.953 -6.512 -26.609 1 94.88 12 LEU B CA 1
ATOM 1444 C C . LEU B 1 12 ? 13.477 -6.449 -26.594 1 94.88 12 LEU B C 1
ATOM 1446 O O . LEU B 1 12 ? 14.07 -6.102 -25.562 1 94.88 12 LEU B O 1
ATOM 1450 N N . GLY B 1 13 ? 14.008 -6.863 -27.672 1 94 13 GLY B N 1
ATOM 1451 C CA . GLY B 1 13 ? 15.461 -6.809 -27.766 1 94 13 GLY B CA 1
ATOM 1452 C C . GLY B 1 13 ? 16.125 -8.141 -27.484 1 94 13 GLY B C 1
ATOM 1453 O O . GLY B 1 13 ? 15.461 -9.109 -27.109 1 94 13 GLY B O 1
ATOM 1454 N N . PRO B 1 14 ? 17.375 -8.297 -27.75 1 93.19 14 PRO B N 1
ATOM 1455 C CA . PRO B 1 14 ? 18.094 -9.57 -27.688 1 93.19 14 PRO B CA 1
ATOM 1456 C C . PRO B 1 14 ? 18.156 -10.148 -26.281 1 93.19 14 PRO B C 1
ATOM 1458 O O . PRO B 1 14 ? 18.312 -11.359 -26.109 1 93.19 14 PRO B O 1
ATOM 1461 N N . ASP B 1 15 ? 17.984 -9.258 -25.297 1 93.38 15 ASP B N 1
ATOM 1462 C CA . ASP B 1 15 ? 18.125 -9.711 -23.922 1 93.38 15 ASP B CA 1
ATOM 1463 C C . ASP B 1 15 ? 16.766 -9.922 -23.266 1 93.38 15 ASP B C 1
ATOM 1465 O O . ASP B 1 15 ? 16.656 -10.07 -22.047 1 93.38 15 ASP B O 1
ATOM 1469 N N . ALA B 1 16 ? 15.766 -10.031 -24.062 1 95.06 16 ALA B N 1
ATOM 1470 C CA . ALA B 1 16 ? 14.391 -10.07 -23.562 1 95.06 16 ALA B CA 1
ATOM 1471 C C . ALA B 1 16 ? 14.133 -11.344 -22.766 1 95.06 16 ALA B C 1
ATOM 1473 O O . ALA B 1 16 ? 13.273 -11.359 -21.875 1 95.06 16 ALA B O 1
ATOM 1474 N N . ASP B 1 17 ? 14.93 -12.398 -23.016 1 96.12 17 ASP B N 1
ATOM 1475 C CA . ASP B 1 17 ? 14.633 -13.688 -22.422 1 96.12 17 ASP B CA 1
ATOM 1476 C C . ASP B 1 17 ? 15.719 -14.102 -21.438 1 96.12 17 ASP B C 1
ATOM 1478 O O . ASP B 1 17 ? 15.766 -15.25 -20.984 1 96.12 17 ASP B O 1
ATOM 1482 N N . LEU B 1 18 ? 16.547 -13.141 -21.172 1 96.25 18 LEU B N 1
ATOM 1483 C CA . LEU B 1 18 ? 17.562 -13.391 -20.156 1 96.25 18 LEU B CA 1
ATOM 1484 C C . LEU B 1 18 ? 16.969 -13.266 -18.75 1 96.25 18 LEU B C 1
ATOM 1486 O O . LEU B 1 18 ? 16.375 -12.242 -18.422 1 96.25 18 LEU B O 1
ATOM 1490 N N . ALA B 1 19 ? 17.172 -14.273 -18 1 95.81 19 ALA B N 1
ATOM 1491 C CA . ALA B 1 19 ? 16.609 -14.312 -16.656 1 95.81 19 ALA B CA 1
ATOM 1492 C C . ALA B 1 19 ? 17.406 -13.453 -15.688 1 95.81 19 ALA B C 1
ATOM 1494 O O . ALA B 1 19 ? 18.641 -13.461 -15.727 1 95.81 19 ALA B O 1
ATOM 1495 N N . ASP B 1 20 ? 16.688 -12.641 -14.891 1 94.38 20 ASP B N 1
ATOM 1496 C CA . ASP B 1 20 ? 17.344 -11.961 -13.781 1 94.38 20 ASP B CA 1
ATOM 1497 C C . ASP B 1 20 ? 17.906 -12.961 -12.773 1 94.38 20 ASP B C 1
ATOM 1499 O O . ASP B 1 20 ? 17.203 -13.898 -12.367 1 94.38 20 ASP B O 1
ATOM 1503 N N . PRO B 1 21 ? 19.094 -12.797 -12.383 1 91.88 21 PRO B N 1
ATOM 1504 C CA . PRO B 1 21 ? 19.719 -13.82 -11.539 1 91.88 21 PRO B CA 1
ATOM 1505 C C . PRO B 1 21 ? 19.078 -13.914 -10.156 1 91.88 21 PRO B C 1
ATOM 1507 O O . PRO B 1 21 ? 19.156 -14.953 -9.5 1 91.88 21 PRO B O 1
ATOM 1510 N N . THR B 1 22 ? 18.438 -12.938 -9.688 1 89.75 22 THR B N 1
ATOM 1511 C CA . THR B 1 22 ? 17.844 -12.914 -8.359 1 89.75 22 THR B CA 1
ATOM 1512 C C . THR B 1 22 ? 16.422 -13.445 -8.398 1 89.75 22 THR B C 1
ATOM 1514 O O . THR B 1 22 ? 16.047 -14.312 -7.602 1 89.75 22 THR B O 1
ATOM 1517 N N . THR B 1 23 ? 15.633 -13.047 -9.398 1 91.69 23 THR B N 1
ATOM 1518 C CA . THR B 1 23 ? 14.203 -13.344 -9.398 1 91.69 23 THR B CA 1
ATOM 1519 C C . THR B 1 23 ? 13.883 -14.453 -10.391 1 91.69 23 THR B C 1
ATOM 1521 O O . THR B 1 23 ? 12.828 -15.086 -10.305 1 91.69 23 THR B O 1
ATOM 1524 N N . GLY B 1 24 ? 14.742 -14.609 -11.336 1 94.56 24 GLY B N 1
ATOM 1525 C CA . GLY B 1 24 ? 14.477 -15.57 -12.398 1 94.56 24 GLY B CA 1
ATOM 1526 C C . GLY B 1 24 ? 13.523 -15.047 -13.453 1 94.56 24 GLY B C 1
ATOM 1527 O O . GLY B 1 24 ? 13.266 -15.719 -14.453 1 94.56 24 GLY B O 1
ATOM 1528 N N . LEU B 1 25 ? 13.047 -13.859 -13.273 1 97 25 LEU B N 1
ATOM 1529 C CA . LEU B 1 25 ? 12.125 -13.258 -14.234 1 97 25 LEU B CA 1
ATOM 1530 C C . LEU B 1 25 ? 12.883 -12.602 -15.383 1 97 25 LEU B C 1
ATOM 1532 O O . LEU B 1 25 ? 13.922 -11.977 -15.172 1 97 25 LEU B O 1
ATOM 1536 N N . THR B 1 26 ? 12.359 -12.75 -16.594 1 97.5 26 THR B N 1
ATOM 1537 C CA . THR B 1 26 ? 12.93 -12.086 -17.766 1 97.5 26 THR B CA 1
ATOM 1538 C C . THR B 1 26 ? 12.273 -10.734 -18 1 97.5 26 THR B C 1
ATOM 1540 O O . THR B 1 26 ? 11.273 -10.406 -17.359 1 97.5 26 THR B O 1
ATOM 1543 N N . LEU B 1 27 ? 12.961 -9.992 -18.875 1 97.44 27 LEU B N 1
ATOM 1544 C CA . LEU B 1 27 ? 12.32 -8.734 -19.266 1 97.44 27 LEU B CA 1
ATOM 1545 C C . LEU B 1 27 ? 10.922 -8.984 -19.812 1 97.44 27 LEU B C 1
ATOM 1547 O O . LEU B 1 27 ? 10 -8.203 -19.547 1 97.44 27 LEU B O 1
ATOM 1551 N N . ARG B 1 28 ? 10.734 -10.039 -20.578 1 97.88 28 ARG B N 1
ATOM 1552 C CA . ARG B 1 28 ? 9.438 -10.398 -21.141 1 97.88 28 ARG B CA 1
ATOM 1553 C C . ARG B 1 28 ? 8.43 -10.727 -20.047 1 97.88 28 ARG B C 1
ATOM 1555 O O . ARG B 1 28 ? 7.27 -10.32 -20.125 1 97.88 28 ARG B O 1
ATOM 1562 N N . HIS B 1 29 ? 8.883 -11.43 -19.047 1 98.19 29 HIS B N 1
ATOM 1563 C CA . HIS B 1 29 ? 8.031 -11.719 -17.891 1 98.19 29 HIS B CA 1
ATOM 1564 C C . HIS B 1 29 ? 7.574 -10.43 -17.203 1 98.19 29 HIS B C 1
ATOM 1566 O O . HIS B 1 29 ? 6.379 -10.242 -16.984 1 98.19 29 HIS B O 1
ATOM 1572 N N . ARG B 1 30 ? 8.531 -9.586 -16.906 1 98.12 30 ARG B N 1
ATOM 1573 C CA . ARG B 1 30 ? 8.242 -8.359 -16.172 1 98.12 30 ARG B CA 1
ATOM 1574 C C . ARG B 1 30 ? 7.328 -7.438 -16.969 1 98.12 30 ARG B C 1
ATOM 1576 O O . ARG B 1 30 ? 6.469 -6.766 -16.391 1 98.12 30 ARG B O 1
ATOM 1583 N N . THR B 1 31 ? 7.523 -7.434 -18.25 1 98.19 31 THR B N 1
ATOM 1584 C CA . THR B 1 31 ? 6.66 -6.656 -19.141 1 98.19 31 THR B CA 1
ATOM 1585 C C . THR B 1 31 ? 5.223 -7.16 -19.062 1 98.19 31 THR B C 1
ATOM 1587 O O . THR B 1 31 ? 4.285 -6.367 -18.969 1 98.19 31 THR B O 1
ATOM 1590 N N . ALA B 1 32 ? 5.051 -8.445 -19.094 1 98.44 32 ALA B N 1
ATOM 1591 C CA . ALA B 1 32 ? 3.725 -9.047 -19.031 1 98.44 32 ALA B CA 1
ATOM 1592 C C . ALA B 1 32 ? 3.053 -8.758 -17.688 1 98.44 32 ALA B C 1
ATOM 1594 O O . ALA B 1 32 ? 1.857 -8.453 -17.641 1 98.44 32 ALA B O 1
ATOM 1595 N N . MET B 1 33 ? 3.826 -8.859 -16.641 1 98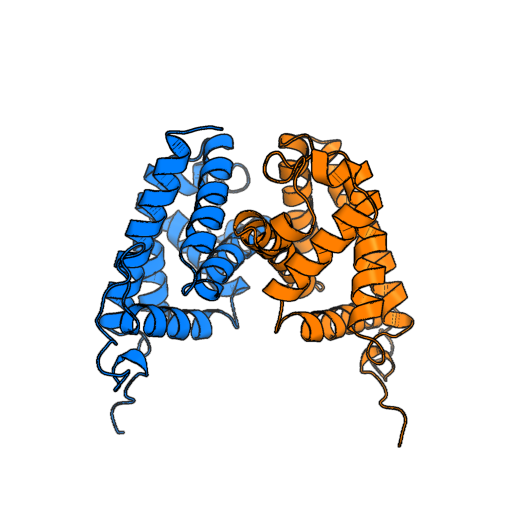.62 33 MET B N 1
ATOM 1596 C CA . MET B 1 33 ? 3.283 -8.625 -15.305 1 98.62 33 MET B CA 1
ATOM 1597 C C . MET B 1 33 ? 2.838 -7.18 -15.141 1 98.62 33 MET B C 1
ATOM 1599 O O . MET B 1 33 ? 1.748 -6.914 -14.625 1 98.62 33 MET B O 1
ATOM 1603 N N . THR B 1 34 ? 3.678 -6.281 -15.578 1 98.31 34 THR B N 1
ATOM 1604 C CA . THR B 1 34 ? 3.342 -4.867 -15.477 1 98.31 34 THR B CA 1
ATOM 1605 C C . THR B 1 34 ? 2.104 -4.543 -16.312 1 98.31 34 THR B C 1
ATOM 1607 O O . THR B 1 34 ? 1.185 -3.877 -15.828 1 98.31 34 THR B O 1
ATOM 1610 N N . ARG B 1 35 ? 2.066 -5.059 -17.484 1 98.06 35 ARG B N 1
ATOM 1611 C CA . ARG B 1 35 ? 0.933 -4.789 -18.359 1 98.06 35 ARG B CA 1
ATOM 1612 C C . ARG B 1 35 ? -0.363 -5.328 -17.766 1 98.06 35 ARG B C 1
ATOM 1614 O O . ARG B 1 35 ? -1.377 -4.629 -17.734 1 98.06 35 ARG B O 1
ATOM 1621 N N . THR B 1 36 ? -0.356 -6.543 -17.359 1 98.38 36 THR B N 1
ATOM 1622 C CA . THR B 1 36 ? -1.571 -7.172 -16.844 1 98.38 36 THR B CA 1
ATOM 1623 C C . THR B 1 36 ? -2.037 -6.488 -15.562 1 98.38 36 THR B C 1
ATOM 1625 O O . THR B 1 36 ? -3.236 -6.277 -15.367 1 98.38 36 THR B O 1
ATOM 1628 N N . TRP B 1 37 ? -1.083 -6.117 -14.672 1 98.5 37 TRP B N 1
ATOM 1629 C CA . TRP B 1 37 ? -1.472 -5.441 -13.438 1 98.5 37 TRP B CA 1
ATOM 1630 C C . TRP B 1 37 ? -2.027 -4.051 -13.727 1 98.5 37 TRP B C 1
ATOM 1632 O O . TRP B 1 37 ? -2.939 -3.584 -13.039 1 98.5 37 TRP B O 1
ATOM 1642 N N . ASP B 1 38 ? -1.47 -3.385 -14.758 1 97.56 38 ASP B N 1
ATOM 1643 C CA . ASP B 1 38 ? -1.968 -2.07 -15.148 1 97.56 38 ASP B CA 1
ATOM 1644 C C . ASP B 1 38 ? 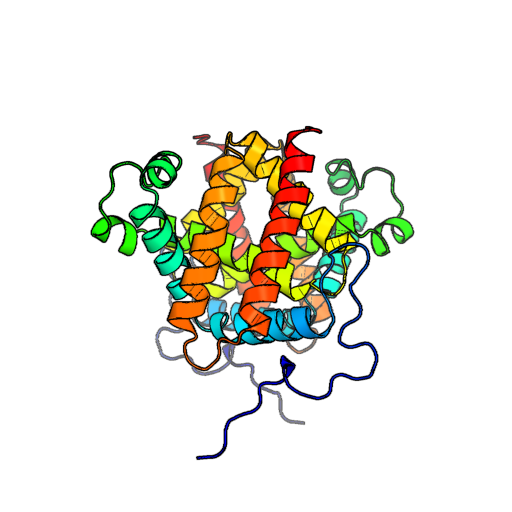-3.441 -2.137 -15.547 1 97.56 38 ASP B C 1
ATOM 1646 O O . ASP B 1 38 ? -4.18 -1.162 -15.383 1 97.56 38 ASP B O 1
ATOM 1650 N N . LEU B 1 39 ? -3.869 -3.246 -16.062 1 97.56 39 LEU B N 1
ATOM 1651 C CA . LEU B 1 39 ? -5.258 -3.434 -16.453 1 97.56 39 LEU B CA 1
ATOM 1652 C C . LEU B 1 39 ? -6.152 -3.645 -15.234 1 97.56 39 LEU B C 1
ATOM 1654 O O . LEU B 1 39 ? -7.355 -3.383 -15.289 1 97.56 39 LEU B O 1
ATOM 1658 N N . VAL B 1 40 ? -5.582 -4.098 -14.109 1 97.38 40 VAL B N 1
ATOM 1659 C CA . VAL B 1 40 ? -6.312 -4.379 -12.883 1 97.38 40 VAL B CA 1
ATOM 1660 C C . VAL B 1 40 ? -6.395 -3.117 -12.023 1 97.38 40 VAL B C 1
ATOM 1662 O O . VAL B 1 40 ? -7.379 -2.904 -11.312 1 97.38 40 VAL B O 1
ATOM 1665 N N . ARG B 1 41 ? -5.469 -2.213 -12.109 1 95.5 41 ARG B N 1
ATOM 1666 C CA . ARG B 1 41 ? -5.199 -1.093 -11.219 1 95.5 41 ARG B CA 1
ATOM 1667 C C . ARG B 1 41 ? -6.379 -0.131 -11.172 1 95.5 41 ARG B C 1
ATOM 1669 O O . ARG B 1 41 ? -6.719 0.389 -10.102 1 95.5 41 ARG B O 1
ATOM 1676 N N . PRO B 1 42 ? -7.09 0.131 -12.297 1 94.69 42 PRO B N 1
ATOM 1677 C CA . PRO B 1 42 ? -8.156 1.139 -12.258 1 94.69 42 PRO B CA 1
ATOM 1678 C C . PRO B 1 42 ? -9.312 0.743 -11.344 1 94.69 42 PRO B C 1
ATOM 1680 O O . PRO B 1 42 ? -10.008 1.611 -10.812 1 94.69 42 PRO B O 1
ATOM 1683 N N . ASP B 1 43 ? -9.516 -0.552 -11.086 1 95.81 43 ASP B N 1
ATOM 1684 C CA . ASP B 1 43 ? -10.602 -1.054 -10.242 1 95.81 43 ASP B CA 1
ATOM 1685 C C . ASP B 1 43 ? -10.055 -1.916 -9.109 1 95.81 43 ASP B C 1
ATOM 1687 O O . ASP B 1 43 ? -10.602 -2.98 -8.812 1 95.81 43 ASP B O 1
ATOM 1691 N N . LEU B 1 44 ? -9.062 -1.424 -8.555 1 95.5 44 LEU B N 1
ATOM 1692 C CA . LEU B 1 44 ? -8.305 -2.186 -7.566 1 95.5 44 LEU B CA 1
ATOM 1693 C C . LEU B 1 44 ? -9.195 -2.594 -6.398 1 95.5 44 LEU B C 1
ATOM 1695 O O . LEU B 1 44 ? -9.102 -3.723 -5.91 1 95.5 44 LEU B O 1
ATOM 1699 N N . LYS B 1 45 ? -10.078 -1.722 -5.922 1 94.88 45 LYS B N 1
ATOM 1700 C CA . LYS B 1 45 ? -10.953 -1.989 -4.785 1 94.88 45 LYS B CA 1
ATOM 1701 C C . LYS B 1 45 ? -11.898 -3.145 -5.082 1 94.88 45 LYS B C 1
ATOM 1703 O O . LYS B 1 45 ? -12.008 -4.086 -4.289 1 94.88 45 LYS B O 1
ATOM 1708 N N . VAL B 1 46 ? -12.516 -3.076 -6.238 1 96.44 46 VAL B N 1
ATOM 1709 C CA . VAL B 1 46 ? -13.484 -4.094 -6.641 1 96.44 46 VAL B CA 1
ATOM 1710 C C . VAL B 1 46 ? -12.766 -5.422 -6.871 1 96.44 46 VAL B C 1
ATOM 1712 O O . VAL B 1 46 ? -13.219 -6.469 -6.402 1 96.44 46 VAL B O 1
ATOM 1715 N N . HIS B 1 47 ? -11.633 -5.387 -7.551 1 98.06 47 HIS B N 1
ATOM 1716 C CA . HIS B 1 47 ? -10.867 -6.602 -7.816 1 98.06 47 HIS B CA 1
ATOM 1717 C C . HIS B 1 47 ? -10.359 -7.23 -6.523 1 98.06 47 HIS B C 1
ATOM 1719 O O . HIS B 1 47 ? -10.32 -8.453 -6.398 1 98.06 47 HIS B O 1
ATOM 1725 N N . GLY B 1 48 ? -9.953 -6.383 -5.562 1 98.38 48 GLY B N 1
ATOM 1726 C CA . GLY B 1 48 ? -9.477 -6.898 -4.289 1 98.38 48 GLY B CA 1
ATOM 1727 C C . GLY B 1 48 ? -10.539 -7.668 -3.523 1 98.38 48 GLY B C 1
ATOM 1728 O O . GLY B 1 48 ? -10.289 -8.789 -3.064 1 98.38 48 GLY B O 1
ATOM 1729 N N . VAL B 1 49 ? -11.711 -7.098 -3.434 1 98.25 49 VAL B N 1
ATOM 1730 C CA . VAL B 1 49 ? -12.812 -7.75 -2.727 1 98.25 49 VAL B CA 1
ATOM 1731 C C . VAL B 1 49 ? -13.172 -9.062 -3.426 1 98.25 49 VAL B C 1
ATOM 1733 O O . VAL B 1 49 ? -13.289 -10.102 -2.779 1 98.25 49 VAL B O 1
ATOM 1736 N N . ASN B 1 50 ? -13.281 -9.008 -4.73 1 98.25 50 ASN B N 1
ATOM 1737 C CA . ASN B 1 50 ? -13.633 -10.195 -5.492 1 98.25 50 ASN B CA 1
ATOM 1738 C C . ASN B 1 50 ? -12.562 -11.281 -5.367 1 98.25 50 ASN B C 1
ATOM 1740 O O . ASN B 1 50 ? -12.883 -12.469 -5.336 1 98.25 50 ASN B O 1
ATOM 1744 N N . PHE B 1 51 ? -11.375 -10.914 -5.293 1 98.75 51 PHE B N 1
ATOM 1745 C CA . PHE B 1 51 ? -10.281 -11.867 -5.109 1 98.75 51 PHE B CA 1
ATOM 1746 C C . PHE B 1 51 ? -10.414 -12.594 -3.777 1 98.75 51 PHE B C 1
ATOM 1748 O O . PHE B 1 51 ? -10.305 -13.82 -3.719 1 98.75 51 PHE B O 1
ATOM 1755 N N . PHE B 1 52 ? -10.656 -11.844 -2.762 1 98.5 52 PHE B N 1
ATOM 1756 C CA . PHE B 1 52 ? -10.75 -12.461 -1.444 1 98.5 52 PHE B CA 1
ATOM 1757 C C . PHE B 1 52 ? -12 -13.336 -1.341 1 98.5 52 PHE B C 1
ATOM 1759 O O . PHE B 1 52 ? -11.969 -14.391 -0.708 1 98.5 52 PHE B O 1
ATOM 1766 N N . LEU B 1 53 ? -13.094 -12.867 -1.944 1 98.5 53 LEU B N 1
ATOM 1767 C CA . LEU B 1 53 ? -14.281 -13.711 -1.96 1 98.5 53 LEU B CA 1
ATOM 1768 C C . LEU B 1 53 ? -13.992 -15.047 -2.641 1 98.5 53 LEU B C 1
ATOM 1770 O O . LEU B 1 53 ? -14.414 -16.094 -2.154 1 98.5 53 LEU B O 1
ATOM 1774 N N . ARG B 1 54 ? -13.273 -15.008 -3.73 1 98.56 54 ARG B N 1
ATOM 1775 C CA . ARG B 1 54 ? -12.891 -16.234 -4.41 1 98.56 54 ARG B CA 1
ATOM 1776 C C . ARG B 1 54 ? -11.984 -17.094 -3.527 1 98.56 54 ARG B C 1
ATOM 1778 O O . ARG B 1 54 ? -12.156 -18.312 -3.438 1 98.56 54 ARG B O 1
ATOM 1785 N N . LEU B 1 55 ? -11.031 -16.422 -2.879 1 98.62 55 LEU B N 1
ATOM 1786 C CA . LEU B 1 55 ? -10.109 -17.125 -1.996 1 98.62 55 LEU B CA 1
ATOM 1787 C C . LEU B 1 55 ? -10.867 -17.844 -0.889 1 98.62 55 LEU B C 1
ATOM 1789 O O . LEU B 1 55 ? -10.609 -19.031 -0.627 1 98.62 55 LEU B O 1
ATOM 1793 N N . PHE B 1 56 ? -11.82 -17.188 -0.313 1 98.38 56 PHE B N 1
ATOM 1794 C CA . PHE B 1 56 ? -12.57 -17.75 0.8 1 98.38 56 PHE B CA 1
ATOM 1795 C C . PHE B 1 56 ? -13.508 -18.859 0.317 1 98.38 56 PHE B C 1
ATOM 1797 O O . PHE B 1 56 ? -13.75 -19.828 1.036 1 98.38 56 PHE B O 1
ATOM 1804 N N . ARG B 1 57 ? -13.992 -18.719 -0.881 1 97.94 57 ARG B N 1
ATOM 1805 C CA . ARG B 1 57 ? -14.828 -19.766 -1.464 1 97.94 57 ARG B CA 1
ATOM 1806 C C . ARG B 1 57 ? -14.016 -21.016 -1.741 1 97.94 57 ARG B C 1
ATOM 1808 O O . ARG B 1 57 ? -14.461 -22.125 -1.438 1 97.94 57 ARG B O 1
ATOM 1815 N N . GLU B 1 58 ? -12.883 -20.891 -2.287 1 98.19 58 GLU B N 1
ATOM 1816 C CA . GLU B 1 58 ? -12.062 -22.031 -2.68 1 98.19 58 GLU B CA 1
ATOM 1817 C C . GLU B 1 58 ? -11.344 -22.641 -1.473 1 98.19 58 GLU B C 1
ATOM 1819 O O . GLU B 1 58 ? -11.078 -23.844 -1.444 1 98.19 58 GLU B O 1
ATOM 1824 N N . HIS B 1 59 ? -11.016 -21.781 -0.5 1 98.12 59 HIS B N 1
ATOM 1825 C CA . HIS B 1 59 ? -10.328 -22.219 0.708 1 98.12 59 HIS B CA 1
ATOM 1826 C C . HIS B 1 59 ? -10.977 -21.625 1.956 1 98.12 59 HIS B C 1
ATOM 1828 O O . HIS B 1 59 ? -10.391 -20.75 2.6 1 98.12 59 HIS B O 1
ATOM 1834 N N . PRO B 1 60 ? -12.109 -22.219 2.383 1 97.5 60 PRO B N 1
ATOM 1835 C CA . PRO B 1 60 ? -12.859 -21.656 3.51 1 97.5 60 PRO B CA 1
ATOM 1836 C C . PRO B 1 60 ? -12.047 -21.625 4.805 1 97.5 60 PRO B C 1
ATOM 1838 O O . PRO B 1 60 ? -12.289 -20.781 5.668 1 97.5 60 PRO B O 1
ATOM 1841 N N . GLN B 1 61 ? -11.078 -22.5 4.914 1 96.5 61 GLN B N 1
ATOM 1842 C CA . GLN B 1 61 ? -10.266 -22.531 6.121 1 96.5 61 GLN B CA 1
ATOM 1843 C C . GLN B 1 61 ? -9.453 -21.25 6.262 1 96.5 61 GLN B C 1
ATOM 1845 O O . GLN B 1 61 ? -9.125 -20.828 7.375 1 96.5 61 GLN B O 1
ATOM 1850 N N . ILE B 1 62 ? -9.109 -20.562 5.156 1 97.12 62 ILE B N 1
ATOM 1851 C CA . ILE B 1 62 ? -8.375 -19.312 5.203 1 97.12 62 ILE B CA 1
ATOM 1852 C C . ILE B 1 62 ? -9.258 -18.219 5.785 1 97.12 62 ILE B C 1
ATOM 1854 O O . ILE B 1 62 ? -8.781 -17.375 6.551 1 97.12 62 ILE B O 1
ATOM 1858 N N . GLN B 1 63 ? -10.531 -18.234 5.43 1 97.19 63 GLN B N 1
ATOM 1859 C CA . GLN B 1 63 ? -11.461 -17.25 5.965 1 97.19 63 GLN B CA 1
ATOM 1860 C C . GLN B 1 63 ? -11.492 -17.297 7.492 1 97.19 63 GLN B C 1
ATOM 1862 O O . GLN B 1 63 ? -11.602 -16.25 8.148 1 97.19 63 GLN B O 1
ATOM 1867 N N . THR B 1 64 ? -11.344 -18.484 8.062 1 95.81 64 THR B N 1
ATOM 1868 C CA . THR B 1 64 ? -11.445 -18.672 9.508 1 95.81 64 THR B CA 1
ATOM 1869 C C . THR B 1 64 ? -10.25 -18.047 10.219 1 95.81 64 THR B C 1
ATOM 1871 O O . THR B 1 64 ? -10.289 -17.844 11.438 1 95.81 64 THR B O 1
ATOM 1874 N N . ARG B 1 65 ? -9.18 -17.734 9.461 1 93.06 65 ARG B N 1
ATOM 1875 C CA . ARG B 1 65 ? -7.98 -17.156 10.055 1 93.06 65 ARG B CA 1
ATOM 1876 C C . ARG B 1 65 ? -8.172 -15.656 10.312 1 93.06 65 ARG B C 1
ATOM 1878 O O . ARG B 1 65 ? -7.402 -15.047 11.055 1 93.06 65 ARG B O 1
ATOM 1885 N N . PHE B 1 66 ? -9.195 -15.148 9.711 1 93.81 66 PHE B N 1
ATOM 1886 C CA . PHE B 1 66 ? -9.492 -13.727 9.875 1 93.81 66 PHE B CA 1
ATOM 1887 C C . PHE B 1 66 ? -10.633 -13.523 10.867 1 93.81 66 PHE B C 1
ATOM 1889 O O . PHE B 1 66 ? -11.797 -13.758 10.539 1 93.81 66 PHE B O 1
ATOM 1896 N N . ARG B 1 67 ? -10.344 -13.094 12.016 1 88.62 67 ARG B N 1
ATOM 1897 C CA . ARG B 1 67 ? -11.328 -12.945 13.078 1 88.62 67 ARG B CA 1
ATOM 1898 C C . ARG B 1 67 ? -12.539 -12.156 12.609 1 88.62 67 ARG B C 1
ATOM 1900 O O . ARG B 1 67 ? -13.672 -12.484 12.945 1 88.62 67 ARG B O 1
ATOM 1907 N N . GLY B 1 68 ? -12.359 -11.195 11.797 1 91.5 68 GLY B N 1
ATOM 1908 C CA . GLY B 1 68 ? -13.453 -10.344 11.344 1 91.5 68 GLY B CA 1
ATOM 1909 C C . GLY B 1 68 ? -14.266 -10.961 10.219 1 91.5 68 GLY B C 1
ATOM 1910 O O . GLY B 1 68 ? -15.336 -10.461 9.867 1 91.5 68 GLY B O 1
ATOM 1911 N N . PHE B 1 69 ? -13.812 -12.078 9.727 1 96.44 69 PHE B N 1
ATOM 1912 C CA . PHE B 1 69 ? -14.477 -12.664 8.57 1 96.44 69 PHE B CA 1
ATOM 1913 C C . PHE B 1 69 ? -15.031 -14.039 8.906 1 96.44 69 PHE B C 1
ATOM 1915 O O . PHE B 1 69 ? -15.875 -14.57 8.172 1 96.44 69 PHE B O 1
ATOM 1922 N N . ASP B 1 70 ? -14.555 -14.602 9.992 1 95.94 70 ASP B N 1
ATOM 1923 C CA . ASP B 1 70 ? -14.945 -15.961 10.367 1 95.94 70 ASP B CA 1
ATOM 1924 C C . ASP B 1 70 ? -16.453 -16.062 10.547 1 95.94 70 ASP B C 1
ATOM 1926 O O . ASP B 1 70 ? -17.062 -15.227 11.211 1 95.94 70 ASP B O 1
ATOM 1930 N N . GLY B 1 71 ? -17.031 -17.047 9.922 1 95.62 71 GLY B N 1
ATOM 1931 C CA . GLY B 1 71 ? -18.438 -17.359 10.086 1 95.62 71 GLY B CA 1
ATOM 1932 C C . GLY B 1 71 ? -19.344 -16.469 9.25 1 95.62 71 GLY B C 1
ATOM 1933 O O . GLY B 1 71 ? -20.562 -16.641 9.234 1 95.62 71 GLY B O 1
ATOM 1934 N N . LYS B 1 72 ? -18.844 -15.594 8.555 1 97.44 72 LYS B N 1
ATOM 1935 C CA . LYS B 1 72 ? -19.656 -14.703 7.727 1 97.44 72 LYS B CA 1
ATOM 1936 C C . LYS B 1 72 ? -19.969 -15.336 6.371 1 97.44 72 LYS B C 1
ATOM 1938 O O . LYS B 1 72 ? -19.125 -16.031 5.805 1 97.44 72 LYS B O 1
ATOM 1943 N N . SER B 1 73 ? -21.141 -15.047 5.902 1 97.38 73 SER B N 1
ATOM 1944 C CA . SER B 1 73 ? -21.516 -15.5 4.566 1 97.38 73 SER B CA 1
ATOM 1945 C C . SER B 1 73 ? -20.875 -14.641 3.488 1 97.38 73 SER B C 1
ATOM 1947 O O . SER B 1 73 ? -20.359 -13.555 3.775 1 97.38 73 SER B O 1
ATOM 1949 N N . GLU B 1 74 ? -20.875 -15.156 2.305 1 97.06 74 GLU B N 1
ATOM 1950 C CA . GLU B 1 74 ? -20.344 -14.383 1.188 1 97.06 74 GLU B CA 1
ATOM 1951 C C . GLU B 1 74 ? -21.062 -13.055 1.027 1 97.06 74 GLU B C 1
ATOM 1953 O O . GLU B 1 74 ? -20.453 -12.031 0.73 1 97.06 74 GLU B O 1
ATOM 1958 N N . ALA B 1 75 ? -22.375 -13.07 1.193 1 96.56 75 ALA B N 1
ATOM 1959 C CA . ALA B 1 75 ? -23.188 -11.859 1.08 1 96.56 75 ALA B CA 1
ATOM 1960 C C . ALA B 1 75 ? -22.766 -10.82 2.125 1 96.56 75 ALA B C 1
ATOM 1962 O O . ALA B 1 75 ? -22.703 -9.625 1.83 1 96.56 75 ALA B O 1
ATOM 1963 N N . GLU B 1 76 ? -22.516 -11.281 3.289 1 97.12 76 GLU B N 1
ATOM 1964 C CA . GLU B 1 76 ? -22.062 -10.398 4.359 1 97.12 76 GLU B CA 1
ATOM 1965 C C . GLU B 1 76 ? -20.672 -9.828 4.059 1 97.12 76 GLU B C 1
ATOM 1967 O O . GLU B 1 76 ? -20.406 -8.648 4.309 1 97.12 76 GLU B O 1
ATOM 1972 N N . LEU B 1 77 ? -19.859 -10.664 3.514 1 97.62 77 LEU B N 1
ATOM 1973 C CA . LEU B 1 77 ? -18.484 -10.266 3.213 1 97.62 77 LEU B CA 1
ATOM 1974 C C . LEU B 1 77 ? -18.453 -9.25 2.076 1 97.62 77 LEU B C 1
ATOM 1976 O O . LEU B 1 77 ? -17.656 -8.305 2.102 1 97.62 77 LEU B O 1
ATOM 1980 N N . LYS B 1 78 ? -19.281 -9.43 1.141 1 95.38 78 LYS B N 1
ATOM 1981 C CA . LYS B 1 78 ? -19.328 -8.539 -0.019 1 95.38 78 LYS B CA 1
ATOM 1982 C C . LYS B 1 78 ? -19.625 -7.102 0.402 1 95.38 78 LYS B C 1
ATOM 1984 O O . LYS B 1 78 ? -19.141 -6.156 -0.234 1 95.38 78 LYS B O 1
ATOM 1989 N N . ASN B 1 79 ? -20.312 -6.945 1.487 1 93 79 ASN B N 1
ATOM 1990 C CA . ASN B 1 79 ? -20.703 -5.621 1.962 1 93 79 ASN B CA 1
ATOM 1991 C C . ASN B 1 79 ? -19.844 -5.188 3.156 1 93 79 ASN B C 1
ATOM 1993 O O . ASN B 1 79 ? -20.141 -4.176 3.795 1 93 79 ASN B O 1
ATOM 1997 N N . SER B 1 80 ? -18.844 -5.926 3.434 1 96.5 80 SER B N 1
ATOM 1998 C CA . SER B 1 80 ? -18 -5.672 4.602 1 96.5 80 SER B CA 1
ATOM 1999 C C . SER B 1 80 ? -16.953 -4.602 4.312 1 96.5 80 SER B C 1
ATOM 2001 O O . SER B 1 80 ? -16.078 -4.797 3.471 1 96.5 80 SER B O 1
ATOM 2003 N N . LYS B 1 81 ? -17 -3.494 5.086 1 96.25 81 LYS B N 1
ATOM 2004 C CA . LYS B 1 81 ? -16.016 -2.432 4.957 1 96.25 81 LYS B CA 1
ATOM 2005 C C . LYS B 1 81 ? -14.641 -2.898 5.438 1 96.25 81 LYS B C 1
ATOM 2007 O O . LYS B 1 81 ? -13.609 -2.457 4.926 1 96.25 81 LYS B O 1
ATOM 2012 N N . ARG B 1 82 ? -14.688 -3.82 6.359 1 96.44 82 ARG B N 1
ATOM 2013 C CA . ARG B 1 82 ? -13.445 -4.422 6.836 1 96.44 82 ARG B CA 1
ATOM 2014 C C . ARG B 1 82 ? -12.758 -5.207 5.723 1 96.44 82 ARG B C 1
ATOM 2016 O O . ARG B 1 82 ? -11.539 -5.152 5.582 1 96.44 82 ARG B O 1
ATOM 2023 N N . LEU B 1 83 ? -13.516 -5.934 4.992 1 97.94 83 LEU B N 1
ATOM 2024 C CA . LEU B 1 83 ? -12.938 -6.672 3.875 1 97.94 83 LEU B CA 1
ATOM 2025 C C . LEU B 1 83 ? -12.406 -5.719 2.809 1 97.94 83 LEU B C 1
ATOM 2027 O O . LEU B 1 83 ? -11.336 -5.941 2.246 1 97.94 83 LEU B O 1
ATOM 2031 N N . VAL B 1 84 ? -13.125 -4.633 2.535 1 97.69 84 VAL B N 1
ATOM 2032 C CA . VAL B 1 84 ? -12.672 -3.641 1.564 1 97.69 84 VAL B CA 1
ATOM 2033 C C . VAL B 1 84 ? -11.312 -3.078 1.99 1 97.69 84 VAL B C 1
ATOM 2035 O O . VAL B 1 84 ? -10.391 -2.984 1.179 1 97.69 84 VAL B O 1
ATOM 2038 N N . ALA B 1 85 ? -11.195 -2.744 3.234 1 97.38 85 ALA B N 1
ATOM 2039 C CA . ALA B 1 85 ? -9.953 -2.174 3.754 1 97.38 85 ALA B CA 1
ATOM 2040 C C . ALA B 1 85 ? -8.797 -3.166 3.633 1 97.38 85 ALA B C 1
ATOM 2042 O O . ALA B 1 85 ? -7.711 -2.812 3.168 1 97.38 85 ALA B O 1
ATOM 2043 N N . HIS B 1 86 ? -9.047 -4.41 4.043 1 97.12 86 HIS B N 1
ATOM 2044 C CA . HIS B 1 86 ? -7.996 -5.422 3.971 1 97.12 86 HIS B CA 1
ATOM 2045 C C . HIS B 1 86 ? -7.605 -5.703 2.525 1 97.12 86 HIS B C 1
ATOM 2047 O O . HIS B 1 86 ? -6.418 -5.801 2.207 1 97.12 86 HIS B O 1
ATOM 2053 N N . ALA B 1 87 ? -8.609 -5.855 1.701 1 97.88 87 ALA B N 1
ATOM 2054 C CA . ALA B 1 87 ? -8.352 -6.094 0.282 1 97.88 87 ALA B CA 1
ATOM 2055 C C . ALA B 1 87 ? -7.562 -4.938 -0.332 1 97.88 87 ALA B C 1
ATOM 2057 O O . ALA B 1 87 ? -6.637 -5.16 -1.115 1 97.88 87 ALA B O 1
ATOM 2058 N N . THR B 1 88 ? -7.902 -3.734 0.023 1 97.69 88 THR B N 1
ATOM 2059 C CA . THR B 1 88 ? -7.168 -2.559 -0.434 1 97.69 88 THR B CA 1
ATOM 2060 C C . THR B 1 88 ? -5.695 -2.652 -0.041 1 97.69 88 THR B C 1
ATOM 2062 O O . THR B 1 88 ? -4.812 -2.453 -0.876 1 97.69 88 THR B O 1
ATOM 2065 N N . THR B 1 89 ? -5.426 -3.01 1.164 1 97.44 89 THR B N 1
ATOM 2066 C CA . THR B 1 89 ? -4.062 -3.113 1.666 1 97.44 89 THR B CA 1
ATOM 2067 C C . THR B 1 89 ? -3.279 -4.168 0.89 1 97.44 89 THR B C 1
ATOM 2069 O O . THR B 1 89 ? -2.137 -3.932 0.491 1 97.44 89 THR B O 1
ATOM 2072 N N . VAL B 1 90 ? -3.898 -5.324 0.651 1 97.81 90 VAL B N 1
ATOM 2073 C CA . VAL B 1 90 ? -3.221 -6.418 -0.041 1 97.81 90 VAL B CA 1
ATOM 2074 C C . VAL B 1 90 ? -2.957 -6.023 -1.493 1 97.81 90 VAL B C 1
ATOM 2076 O O . VAL B 1 90 ? -1.856 -6.23 -2.008 1 97.81 90 VAL B O 1
ATOM 2079 N N . MET B 1 91 ? -3.924 -5.422 -2.143 1 98.25 91 MET B N 1
ATOM 2080 C CA . MET B 1 91 ? -3.775 -5.016 -3.537 1 98.25 91 MET B CA 1
ATOM 2081 C C . MET B 1 91 ? -2.703 -3.941 -3.68 1 98.25 91 MET B C 1
ATOM 2083 O O . MET B 1 91 ? -1.96 -3.924 -4.66 1 98.25 91 MET B O 1
ATOM 2087 N N . MET B 1 92 ? -2.611 -3.076 -2.703 1 97.75 92 MET B N 1
ATOM 2088 C CA . MET B 1 92 ? -1.572 -2.051 -2.723 1 97.75 92 MET B CA 1
ATOM 2089 C C . MET B 1 92 ? -0.196 -2.668 -2.498 1 97.75 92 MET B C 1
ATOM 2091 O O . MET B 1 92 ? 0.795 -2.207 -3.066 1 97.75 92 MET B O 1
ATOM 2095 N N . ALA B 1 93 ? -0.129 -3.668 -1.691 1 97.81 93 ALA B N 1
ATOM 2096 C CA . ALA B 1 93 ? 1.135 -4.375 -1.507 1 97.81 93 ALA B CA 1
ATOM 2097 C C . ALA B 1 93 ? 1.591 -5.031 -2.807 1 97.81 93 ALA B C 1
ATOM 2099 O O . ALA B 1 93 ? 2.768 -4.953 -3.168 1 97.81 93 ALA B O 1
ATOM 2100 N N . ILE B 1 94 ? 0.687 -5.637 -3.498 1 98.44 94 ILE B N 1
ATOM 2101 C CA . ILE B 1 94 ? 1.015 -6.254 -4.781 1 98.44 94 ILE B CA 1
ATOM 2102 C C . ILE B 1 94 ? 1.42 -5.176 -5.781 1 98.44 94 ILE B C 1
ATOM 2104 O O . ILE B 1 94 ? 2.375 -5.352 -6.539 1 98.44 94 ILE B O 1
ATOM 2108 N N . THR B 1 95 ? 0.72 -4.074 -5.762 1 98.12 95 THR B N 1
ATOM 2109 C CA . THR B 1 95 ? 1.074 -2.939 -6.605 1 98.12 95 THR B CA 1
ATOM 2110 C C . THR B 1 95 ? 2.504 -2.486 -6.332 1 98.12 95 THR B C 1
ATOM 2112 O O . THR B 1 95 ? 3.268 -2.219 -7.262 1 98.12 95 THR B O 1
ATOM 2115 N N . SER B 1 96 ? 2.865 -2.424 -5.078 1 97.81 96 SER B N 1
ATOM 2116 C CA . SER B 1 96 ? 4.219 -2.021 -4.707 1 97.81 96 SER B CA 1
ATOM 2117 C C . SER B 1 96 ? 5.258 -2.977 -5.289 1 97.81 96 SER B C 1
ATOM 2119 O O . SER B 1 96 ? 6.324 -2.547 -5.734 1 97.81 96 SER B O 1
ATOM 2121 N N . LEU B 1 97 ? 4.934 -4.242 -5.277 1 98.06 97 LEU B N 1
ATOM 2122 C CA . LEU B 1 97 ? 5.852 -5.23 -5.836 1 98.06 97 LEU B CA 1
ATOM 2123 C C . LEU B 1 97 ? 5.996 -5.043 -7.344 1 98.06 97 LEU B C 1
ATOM 2125 O O . LEU B 1 97 ? 7.113 -5.02 -7.863 1 98.06 97 LEU B O 1
ATOM 2129 N N . VAL B 1 98 ? 4.914 -4.859 -8 1 98.12 98 VAL B N 1
ATOM 2130 C CA . VAL B 1 98 ? 4.941 -4.695 -9.445 1 98.12 98 VAL B CA 1
ATOM 2131 C C . VAL B 1 98 ? 5.676 -3.404 -9.805 1 98.12 98 VAL B C 1
ATOM 2133 O O . VAL B 1 98 ? 6.469 -3.377 -10.75 1 98.12 98 VAL B O 1
ATOM 2136 N N . ASP B 1 99 ? 5.465 -2.346 -9.008 1 97.06 99 ASP B N 1
ATOM 2137 C CA . ASP B 1 99 ? 6.078 -1.049 -9.273 1 97.06 99 ASP B CA 1
ATOM 2138 C C . ASP B 1 99 ? 7.59 -1.098 -9.047 1 97.06 99 ASP B C 1
ATOM 2140 O O . ASP B 1 99 ? 8.32 -0.211 -9.492 1 97.06 99 ASP B O 1
ATOM 2144 N N . ASN B 1 100 ? 8 -2.086 -8.352 1 96.94 100 ASN B N 1
ATOM 2145 C CA . ASN B 1 100 ? 9.422 -2.219 -8.07 1 96.94 100 ASN B CA 1
ATOM 2146 C C . ASN B 1 100 ? 10.008 -3.465 -8.727 1 96.94 100 ASN B C 1
ATOM 2148 O O . ASN B 1 100 ? 11.047 -3.969 -8.297 1 96.94 100 ASN B O 1
ATOM 2152 N N . ILE B 1 101 ? 9.391 -3.98 -9.758 1 96.88 101 ILE B N 1
ATOM 2153 C CA . ILE B 1 101 ? 9.68 -5.281 -10.352 1 96.88 101 ILE B CA 1
ATOM 2154 C C . ILE B 1 101 ? 11.086 -5.273 -10.938 1 96.88 101 ILE B C 1
ATOM 2156 O O . ILE B 1 101 ? 11.703 -6.332 -11.094 1 96.88 101 ILE B O 1
ATOM 2160 N N . ASP B 1 102 ? 11.695 -4.102 -11.195 1 95.44 102 ASP B N 1
ATOM 2161 C CA . ASP B 1 102 ? 13.008 -4 -11.82 1 95.44 102 ASP B CA 1
ATOM 2162 C C . ASP B 1 102 ? 14.109 -3.828 -10.773 1 95.44 102 ASP B C 1
ATOM 2164 O O . ASP B 1 102 ? 15.281 -3.662 -11.117 1 95.44 102 ASP B O 1
ATOM 2168 N N . ASP B 1 103 ? 13.805 -3.83 -9.492 1 95.81 103 ASP B N 1
ATOM 2169 C CA . ASP B 1 103 ? 14.773 -3.664 -8.414 1 95.81 103 ASP B CA 1
ATOM 2170 C C . ASP B 1 103 ? 14.672 -4.809 -7.406 1 95.81 103 ASP B C 1
ATOM 2172 O O . ASP B 1 103 ? 14.07 -4.652 -6.34 1 95.81 103 ASP B O 1
ATOM 2176 N N . PRO B 1 104 ? 15.398 -5.871 -7.684 1 94.94 104 PRO B N 1
ATOM 2177 C CA . PRO B 1 104 ? 15.297 -7.07 -6.844 1 94.94 104 PRO B CA 1
ATOM 2178 C C . PRO B 1 104 ? 15.641 -6.797 -5.383 1 94.94 104 PRO B C 1
ATOM 2180 O O . PRO B 1 104 ? 15.07 -7.418 -4.484 1 94.94 104 PRO B O 1
ATOM 2183 N N . SER B 1 105 ? 16.562 -5.891 -5.113 1 95.56 105 SER B N 1
ATOM 2184 C CA . SER B 1 105 ? 16.969 -5.605 -3.738 1 95.56 105 SER B CA 1
ATOM 2185 C C . SER B 1 105 ? 15.812 -4.98 -2.953 1 95.56 105 SER B C 1
ATOM 2187 O O . SER B 1 105 ? 15.609 -5.301 -1.781 1 95.56 105 SER B O 1
ATOM 2189 N N . VAL B 1 106 ? 15.047 -4.156 -3.6 1 96.88 106 VAL B N 1
ATOM 2190 C CA . VAL B 1 106 ? 13.883 -3.555 -2.955 1 96.88 106 VAL B CA 1
ATOM 2191 C C . VAL B 1 106 ? 12.797 -4.609 -2.771 1 96.88 106 VAL B C 1
ATOM 2193 O O . VAL B 1 106 ? 12.133 -4.652 -1.73 1 96.88 106 VAL B O 1
ATOM 2196 N N . LEU B 1 107 ? 12.633 -5.453 -3.76 1 97.12 107 LEU B N 1
ATOM 2197 C CA . LEU B 1 107 ? 11.625 -6.508 -3.699 1 97.12 107 LEU B CA 1
ATOM 2198 C C . LEU B 1 107 ? 11.875 -7.43 -2.51 1 97.12 107 LEU B C 1
ATOM 2200 O O . LEU B 1 107 ? 10.938 -7.789 -1.791 1 97.12 107 LEU B O 1
ATOM 2204 N N . VAL B 1 108 ? 13.086 -7.777 -2.328 1 95.56 108 VAL B N 1
ATOM 2205 C CA . VAL B 1 108 ? 13.445 -8.672 -1.231 1 95.56 108 VAL B CA 1
ATOM 2206 C C . VAL B 1 108 ? 13.109 -8.008 0.104 1 95.56 108 VAL B C 1
ATOM 2208 O O . VAL B 1 108 ? 12.57 -8.656 1.005 1 95.56 108 VAL B O 1
ATOM 2211 N N . GLU B 1 109 ? 13.406 -6.73 0.242 1 95.94 109 GLU B N 1
ATOM 2212 C CA . GLU B 1 109 ? 13.094 -6.016 1.475 1 95.94 109 GLU B CA 1
ATOM 2213 C C . GLU B 1 109 ? 11.594 -5.965 1.719 1 95.94 109 GLU B C 1
ATOM 2215 O O . GLU B 1 109 ? 11.133 -6.188 2.842 1 95.94 109 GLU B O 1
ATOM 2220 N N . LEU B 1 110 ? 10.781 -5.645 0.681 1 97.56 110 LEU B N 1
ATOM 2221 C CA . LEU B 1 110 ? 9.328 -5.598 0.793 1 97.56 110 LEU B CA 1
ATOM 2222 C C . LEU B 1 110 ? 8.773 -6.953 1.227 1 97.56 110 LEU B C 1
ATOM 2224 O O . LEU B 1 110 ? 7.945 -7.027 2.135 1 97.56 110 LEU B O 1
ATOM 2228 N N . LEU B 1 111 ? 9.25 -7.969 0.622 1 97.5 111 LEU B N 1
ATOM 2229 C CA . LEU B 1 111 ? 8.734 -9.305 0.866 1 97.5 111 LEU B CA 1
ATOM 2230 C C . LEU B 1 111 ? 9.18 -9.828 2.229 1 97.5 111 LEU B C 1
ATOM 2232 O O . LEU B 1 111 ? 8.438 -10.539 2.902 1 97.5 111 LEU B O 1
ATOM 2236 N N . THR B 1 112 ? 10.406 -9.5 2.598 1 95.38 112 THR B N 1
ATOM 2237 C CA . THR B 1 112 ? 10.891 -9.867 3.924 1 95.38 112 THR B CA 1
ATOM 2238 C C . THR B 1 112 ? 10.023 -9.242 5.008 1 95.38 112 THR B C 1
ATOM 2240 O O . THR B 1 112 ? 9.602 -9.93 5.949 1 95.38 112 THR B O 1
ATOM 2243 N N . THR B 1 113 ? 9.703 -8.039 4.852 1 94.06 113 THR B N 1
ATOM 2244 C CA . THR B 1 113 ? 8.836 -7.344 5.805 1 94.06 113 THR B CA 1
ATOM 2245 C C . THR B 1 113 ? 7.449 -7.973 5.824 1 94.06 113 THR B C 1
ATOM 2247 O O . THR B 1 113 ? 6.863 -8.164 6.895 1 94.06 113 THR B O 1
ATOM 2250 N N . THR B 1 114 ? 6.914 -8.273 4.641 1 96.12 114 THR B N 1
ATOM 2251 C CA . THR B 1 114 ? 5.621 -8.938 4.547 1 96.12 114 THR B CA 1
ATOM 2252 C C . THR B 1 114 ? 5.645 -10.273 5.293 1 96.12 114 THR B C 1
ATOM 2254 O O . THR B 1 114 ? 4.742 -10.562 6.078 1 96.12 114 THR B O 1
ATOM 2257 N N . GLY B 1 115 ? 6.676 -11.031 5.004 1 95.75 115 GLY B N 1
ATOM 2258 C CA . GLY B 1 115 ? 6.812 -12.312 5.676 1 95.75 115 GLY B CA 1
ATOM 2259 C C . GLY B 1 115 ? 6.891 -12.188 7.188 1 95.75 115 GLY B C 1
ATOM 2260 O O . GLY B 1 115 ? 6.195 -12.906 7.91 1 95.75 115 GLY B O 1
ATOM 2261 N N . GLN B 1 116 ? 7.68 -11.273 7.688 1 93.19 116 GLN B N 1
ATOM 2262 C CA . GLN B 1 116 ? 7.844 -11.062 9.125 1 93.19 116 GLN B CA 1
ATOM 2263 C C . GLN B 1 116 ? 6.527 -10.648 9.773 1 93.19 116 GLN B C 1
ATOM 2265 O O . GLN B 1 116 ? 6.141 -11.195 10.805 1 93.19 116 GLN B O 1
ATOM 2270 N N . ASN B 1 117 ? 5.859 -9.711 9.156 1 92.62 117 ASN B N 1
ATOM 2271 C CA . ASN B 1 117 ? 4.586 -9.242 9.695 1 92.62 117 ASN B CA 1
ATOM 2272 C C . ASN B 1 117 ? 3.561 -10.375 9.773 1 92.62 117 ASN B C 1
ATOM 2274 O O . ASN B 1 117 ? 2.871 -10.523 10.789 1 92.62 117 ASN B O 1
ATOM 2278 N N . HIS B 1 118 ? 3.436 -11.203 8.766 1 94.88 118 HIS B N 1
ATOM 2279 C CA . HIS B 1 118 ? 2.461 -12.281 8.742 1 94.88 118 HIS B CA 1
ATOM 2280 C C . HIS B 1 118 ? 2.852 -13.398 9.711 1 94.88 118 HIS B C 1
ATOM 2282 O O . HIS B 1 118 ? 1.991 -13.977 10.375 1 94.88 118 HIS B O 1
ATOM 2288 N N . HIS B 1 119 ? 4.125 -13.586 9.789 1 93.62 119 HIS B N 1
ATOM 2289 C CA . HIS B 1 119 ? 4.602 -14.555 10.773 1 93.62 119 HIS B CA 1
ATOM 2290 C C . HIS B 1 119 ? 4.219 -14.133 12.188 1 93.62 119 HIS B C 1
ATOM 2292 O O . HIS B 1 119 ? 3.729 -14.945 12.977 1 93.62 119 HIS B O 1
ATOM 2298 N N . ASN B 1 120 ? 4.449 -12.914 12.484 1 90.31 120 ASN B N 1
ATOM 2299 C CA . ASN B 1 120 ? 4.168 -12.383 13.812 1 90.31 120 ASN B CA 1
ATOM 2300 C C . ASN B 1 120 ? 2.678 -12.445 14.133 1 90.31 120 ASN B C 1
ATOM 2302 O O . ASN B 1 120 ? 2.293 -12.508 15.305 1 90.31 120 ASN B O 1
ATOM 2306 N N . ARG B 1 121 ? 1.808 -12.508 13.141 1 91.12 121 ARG B N 1
ATOM 2307 C CA . ARG B 1 121 ? 0.364 -12.586 13.336 1 91.12 121 ARG B CA 1
ATOM 2308 C C . ARG B 1 121 ? -0.113 -14.031 13.359 1 91.12 121 ARG B C 1
ATOM 2310 O O . ARG B 1 121 ? -1.31 -14.297 13.5 1 91.12 121 ARG B O 1
ATOM 2317 N N . GLY B 1 122 ? 0.827 -14.93 13.086 1 92.19 122 GLY B N 1
ATOM 2318 C CA . GLY B 1 122 ? 0.506 -16.344 13.18 1 92.19 122 GLY B CA 1
ATOM 2319 C C . GLY B 1 122 ? -0.011 -16.922 11.875 1 92.19 122 GLY B C 1
ATOM 2320 O O . GLY B 1 122 ? -0.564 -18.031 11.852 1 92.19 122 GLY B O 1
ATOM 2321 N N . VAL B 1 123 ? 0.15 -16.203 10.789 1 94.44 123 VAL B N 1
ATOM 2322 C CA . VAL B 1 123 ? -0.275 -16.703 9.484 1 94.44 123 VAL B CA 1
ATOM 2323 C C . VAL B 1 123 ? 0.648 -17.828 9.031 1 94.44 123 VAL B C 1
ATOM 2325 O O . VAL B 1 123 ? 1.87 -17.734 9.172 1 94.44 123 VAL B O 1
ATOM 2328 N N . GLN B 1 124 ? 0.091 -18.875 8.469 1 95.06 124 GLN B N 1
ATOM 2329 C CA . GLN B 1 124 ? 0.854 -20.062 8.094 1 95.06 124 GLN B CA 1
ATOM 2330 C C . GLN B 1 124 ? 1.386 -19.953 6.672 1 95.06 124 GLN B C 1
ATOM 2332 O O . GLN B 1 124 ? 0.724 -19.375 5.797 1 95.06 124 GLN B O 1
ATOM 2337 N N . LYS B 1 125 ? 2.527 -20.578 6.453 1 95.56 125 LYS B N 1
ATOM 2338 C CA . LYS B 1 125 ? 3.127 -20.641 5.121 1 95.56 125 LYS B CA 1
ATOM 2339 C C . LYS B 1 125 ? 2.148 -21.219 4.105 1 95.56 125 LYS B C 1
ATOM 2341 O O . LYS B 1 125 ? 2.07 -20.75 2.971 1 95.56 125 LYS B O 1
ATOM 2346 N N . ASN B 1 126 ? 1.453 -22.188 4.562 1 96.38 126 ASN B N 1
ATOM 2347 C CA . ASN B 1 126 ? 0.531 -22.891 3.676 1 96.38 126 ASN B CA 1
ATOM 2348 C C . ASN B 1 126 ? -0.539 -21.953 3.125 1 96.38 126 ASN B C 1
ATOM 2350 O O . ASN B 1 126 ? -1.032 -22.156 2.014 1 96.38 126 ASN B O 1
ATOM 2354 N N . ASP B 1 127 ? -0.903 -20.922 3.865 1 96.44 127 ASP B N 1
ATOM 2355 C CA . ASP B 1 127 ? -1.911 -19.969 3.391 1 96.44 127 ASP B CA 1
ATOM 2356 C C . ASP B 1 127 ? -1.426 -19.234 2.15 1 96.44 127 ASP B C 1
ATOM 2358 O O . ASP B 1 127 ? -2.213 -18.938 1.249 1 96.44 127 ASP B O 1
ATOM 2362 N N . PHE B 1 128 ? -0.165 -18.969 2.084 1 97.25 128 PHE B N 1
ATOM 2363 C CA . PHE B 1 128 ? 0.413 -18.328 0.908 1 97.25 128 PHE B CA 1
ATOM 2364 C C . PHE B 1 128 ? 0.422 -19.281 -0.28 1 97.25 128 PHE B C 1
ATOM 2366 O O . PHE B 1 128 ? 0.176 -18.875 -1.415 1 97.25 128 PHE B O 1
ATOM 2373 N N . ILE B 1 129 ? 0.754 -20.531 -0.001 1 97.69 129 ILE B N 1
ATOM 2374 C CA . ILE B 1 129 ? 0.792 -21.562 -1.04 1 97.69 129 ILE B CA 1
ATOM 2375 C C . ILE B 1 129 ? -0.587 -21.703 -1.681 1 97.69 129 ILE B C 1
ATOM 2377 O O . ILE B 1 129 ? -0.7 -21.844 -2.9 1 97.69 129 ILE B O 1
ATOM 2381 N N . LEU B 1 130 ? -1.607 -21.578 -0.852 1 97.94 130 LEU B N 1
ATOM 2382 C CA . LEU B 1 130 ? -2.979 -21.719 -1.333 1 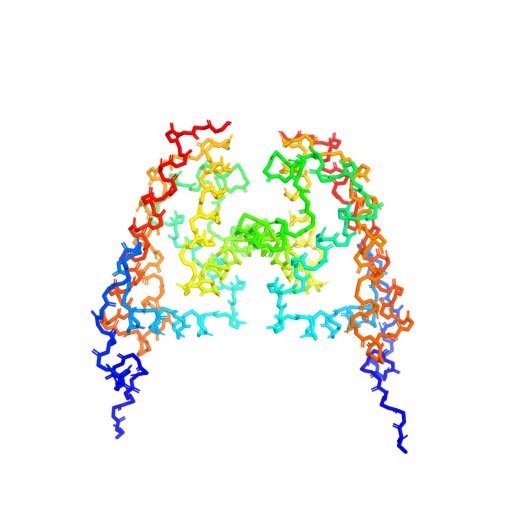97.94 130 LEU B CA 1
ATOM 2383 C C . LEU B 1 130 ? -3.418 -20.469 -2.084 1 97.94 130 LEU B C 1
ATOM 2385 O O . LEU B 1 130 ? -4.195 -20.547 -3.037 1 97.94 130 LEU B O 1
ATOM 2389 N N . LEU B 1 131 ? -2.939 -19.328 -1.708 1 98.12 131 LEU B N 1
ATOM 2390 C CA . LEU B 1 131 ? -3.348 -18.047 -2.277 1 98.12 131 LEU B CA 1
ATOM 2391 C C . LEU B 1 131 ? -2.826 -17.891 -3.701 1 98.12 131 LEU B C 1
ATOM 2393 O O . LEU B 1 131 ? -3.523 -17.359 -4.57 1 98.12 131 LEU B O 1
ATOM 2397 N N . ALA B 1 132 ? -1.637 -18.406 -4.004 1 98 132 ALA B N 1
ATOM 2398 C CA . ALA B 1 132 ? -0.91 -18.125 -5.238 1 98 132 ALA B CA 1
ATOM 2399 C C . ALA B 1 132 ? -1.693 -18.609 -6.457 1 98 132 ALA B C 1
ATOM 2401 O O . ALA B 1 132 ? -1.981 -17.828 -7.367 1 98 132 ALA B O 1
ATOM 2402 N N . PRO B 1 133 ? -2.141 -19.859 -6.523 1 98.31 133 PRO B N 1
ATOM 2403 C CA . PRO B 1 133 ? -2.889 -20.297 -7.703 1 98.31 133 PRO B CA 1
ATOM 2404 C C . PRO B 1 133 ? -4.234 -19.594 -7.848 1 98.31 133 PRO B C 1
ATOM 2406 O O . PRO B 1 133 ? -4.715 -19.391 -8.969 1 98.31 133 PRO B O 1
ATOM 2409 N N . VAL B 1 134 ? -4.832 -19.172 -6.719 1 98.69 134 VAL B N 1
ATOM 2410 C CA . VAL B 1 134 ? -6.105 -18.453 -6.777 1 98.69 134 VAL B CA 1
ATOM 2411 C C . VAL B 1 134 ? -5.906 -17.094 -7.449 1 98.69 134 VAL B C 1
ATOM 2413 O O . VAL B 1 134 ? -6.742 -16.672 -8.25 1 98.69 134 VAL B O 1
ATOM 2416 N N . LEU B 1 135 ? -4.773 -16.422 -7.121 1 98.69 135 LEU B N 1
ATOM 2417 C CA . LEU B 1 135 ? -4.488 -15.133 -7.742 1 98.69 135 LEU B CA 1
ATOM 2418 C C . LEU B 1 135 ? -4.285 -15.289 -9.242 1 98.69 135 LEU B C 1
ATOM 2420 O O . LEU B 1 135 ? -4.793 -14.484 -10.031 1 98.69 135 LEU B O 1
ATOM 2424 N N . ILE B 1 136 ? -3.596 -16.312 -9.656 1 98.62 136 ILE B N 1
ATOM 2425 C CA . ILE B 1 136 ? -3.332 -16.562 -11.062 1 98.62 136 ILE B CA 1
ATOM 2426 C C . ILE B 1 136 ? -4.645 -16.828 -11.797 1 98.62 136 ILE B C 1
ATOM 2428 O O . ILE B 1 136 ? -4.91 -16.234 -12.844 1 98.62 136 ILE B O 1
ATOM 2432 N N . ALA B 1 137 ? -5.43 -17.672 -11.266 1 98.56 137 ALA B N 1
ATOM 2433 C CA . ALA B 1 137 ? -6.727 -17.984 -11.867 1 98.56 137 ALA B CA 1
ATOM 2434 C C . ALA B 1 137 ? -7.609 -16.734 -11.93 1 98.56 137 ALA B C 1
ATOM 2436 O O . ALA B 1 137 ? -8.305 -16.516 -12.922 1 98.56 137 ALA B O 1
ATOM 2437 N N . PHE B 1 138 ? -7.594 -15.984 -10.859 1 98.56 138 PHE B N 1
ATOM 2438 C CA . PHE B 1 138 ? -8.383 -14.766 -10.773 1 98.56 138 PHE B CA 1
ATOM 2439 C C . PHE B 1 138 ? -7.996 -13.789 -11.883 1 98.56 138 PHE B C 1
ATOM 2441 O O . PHE B 1 138 ? -8.859 -13.25 -12.57 1 98.56 138 PHE B O 1
ATOM 2448 N N . LEU B 1 139 ? -6.684 -13.586 -12.07 1 98.44 139 LEU B N 1
ATOM 2449 C CA . LEU B 1 139 ? -6.195 -12.695 -13.109 1 98.44 139 LEU B CA 1
ATOM 2450 C C . LEU B 1 139 ? -6.555 -13.227 -14.5 1 98.44 139 LEU B C 1
ATOM 2452 O O . LEU B 1 139 ? -7.039 -12.477 -15.344 1 98.44 139 LEU B O 1
ATOM 2456 N N . ARG B 1 140 ? -6.336 -14.477 -14.695 1 98.06 140 ARG B N 1
ATOM 2457 C CA . ARG B 1 140 ? -6.664 -15.109 -15.977 1 98.06 140 ARG B CA 1
ATOM 2458 C C . ARG B 1 140 ? -8.133 -14.906 -16.328 1 98.06 140 ARG B C 1
ATOM 2460 O O . ARG B 1 140 ? -8.445 -14.453 -17.438 1 98.06 140 ARG B O 1
ATOM 2467 N N . ASP B 1 141 ? -9.008 -15.117 -15.375 1 97.88 141 ASP B N 1
ATOM 2468 C CA . ASP B 1 141 ? -10.445 -15.039 -15.609 1 97.88 141 ASP B CA 1
ATOM 2469 C C . ASP B 1 141 ? -10.883 -13.594 -15.852 1 97.88 141 ASP B C 1
ATOM 2471 O O . ASP B 1 141 ? -11.797 -13.344 -16.641 1 97.88 141 ASP B O 1
ATOM 2475 N N . ASN B 1 142 ? -10.289 -12.648 -15.227 1 97.06 142 ASN B N 1
ATOM 2476 C CA . ASN B 1 142 ? -10.75 -11.266 -15.289 1 97.06 142 ASN B CA 1
ATOM 2477 C C . ASN B 1 142 ? -10.133 -10.523 -16.469 1 97.06 142 ASN B C 1
ATOM 2479 O O . ASN B 1 142 ? -10.672 -9.516 -16.938 1 97.06 142 ASN B O 1
ATOM 2483 N N . LEU B 1 143 ? -9 -11 -16.969 1 96.75 143 LEU B N 1
ATOM 2484 C CA . LEU B 1 143 ? -8.328 -10.281 -18.031 1 96.75 143 LEU B CA 1
ATOM 2485 C C . LEU B 1 143 ? -8.664 -10.883 -19.391 1 96.75 143 LEU B C 1
ATOM 2487 O O . LEU B 1 143 ? -8.508 -10.234 -20.422 1 96.75 143 LEU B O 1
ATOM 2491 N N . GLY B 1 144 ? -9.117 -12.18 -19.453 1 94.81 144 GLY B N 1
ATOM 2492 C CA . GLY B 1 144 ? -9.57 -12.797 -20.688 1 94.81 144 GLY B CA 1
ATOM 2493 C C . GLY B 1 144 ? -8.555 -12.727 -21.797 1 94.81 144 GLY B C 1
ATOM 2494 O O . GLY B 1 144 ? -7.41 -13.156 -21.641 1 94.81 14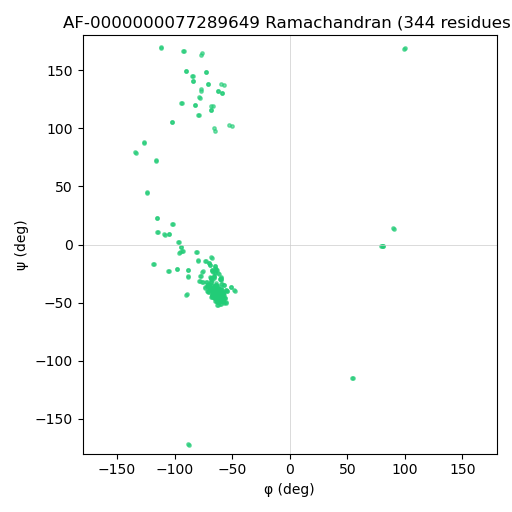4 GLY B O 1
ATOM 2495 N N . GLY B 1 145 ? -8.844 -12 -22.891 1 93.62 145 GLY B N 1
ATOM 2496 C CA . GLY B 1 145 ? -8.008 -11.898 -24.078 1 93.62 145 GLY B CA 1
ATOM 2497 C C . GLY B 1 145 ? -6.707 -11.156 -23.828 1 93.62 145 GLY B C 1
ATOM 2498 O O . GLY B 1 145 ? -5.781 -11.227 -24.641 1 93.62 145 GLY B O 1
ATOM 2499 N N . HIS B 1 146 ? -6.574 -10.539 -22.719 1 95.56 146 HIS B N 1
ATOM 2500 C CA . HIS B 1 146 ? -5.359 -9.805 -22.391 1 95.56 146 HIS B CA 1
ATOM 2501 C C . HIS B 1 146 ? -4.398 -10.672 -21.578 1 95.56 146 HIS B C 1
ATOM 2503 O O . HIS B 1 146 ? -3.289 -10.234 -21.266 1 95.56 146 HIS B O 1
ATOM 2509 N N . TRP B 1 147 ? -4.844 -11.867 -21.297 1 97.44 147 TRP B N 1
ATOM 2510 C CA . TRP B 1 147 ? -4.004 -12.836 -20.594 1 97.44 147 TRP B CA 1
ATOM 2511 C C . TRP B 1 147 ? -3.287 -13.75 -21.594 1 97.44 147 TRP B C 1
ATOM 2513 O O . TRP B 1 147 ? -3.926 -14.383 -22.422 1 97.44 147 TRP B O 1
ATOM 2523 N N . SER B 1 148 ? -1.968 -13.766 -21.547 1 97.19 148 SER B N 1
ATOM 2524 C CA . SER B 1 148 ? -1.162 -14.555 -22.469 1 97.19 148 SER B CA 1
ATOM 2525 C C . SER B 1 148 ? -0.463 -15.703 -21.75 1 97.19 148 SER B C 1
ATOM 2527 O O . SER B 1 148 ? -0.447 -15.75 -20.516 1 97.19 148 SER B O 1
ATOM 2529 N N . CYS B 1 149 ? 0.084 -16.562 -22.547 1 97 149 CYS B N 1
ATOM 2530 C CA . CYS B 1 149 ? 0.875 -17.641 -21.969 1 97 149 CYS B CA 1
ATOM 2531 C C . CYS B 1 149 ? 2.088 -17.094 -21.219 1 97 149 CYS B C 1
ATOM 2533 O O . CYS B 1 149 ? 2.484 -17.656 -20.203 1 97 149 CYS B O 1
ATOM 2535 N N . VAL B 1 150 ? 2.648 -16.047 -21.734 1 97.62 150 VAL B N 1
ATOM 2536 C CA . VAL B 1 150 ? 3.797 -15.414 -21.094 1 97.62 150 VAL B CA 1
ATOM 2537 C C . VAL B 1 150 ? 3.379 -14.852 -19.734 1 97.62 150 VAL B C 1
ATOM 2539 O O . VAL B 1 150 ? 4.109 -14.992 -18.75 1 97.62 150 VAL B O 1
ATOM 2542 N N . ALA B 1 151 ? 2.199 -14.203 -19.688 1 98.31 151 ALA B N 1
ATOM 2543 C CA . ALA B 1 151 ? 1.688 -13.672 -18.422 1 98.31 151 ALA B CA 1
ATOM 2544 C C . ALA B 1 151 ? 1.478 -14.781 -17.406 1 98.31 151 ALA B C 1
ATOM 2546 O O . ALA B 1 151 ? 1.843 -14.641 -16.234 1 98.31 151 ALA B O 1
ATOM 2547 N N . GLU B 1 152 ? 0.917 -15.898 -17.844 1 98.5 152 GLU B N 1
ATOM 2548 C CA . GLU B 1 152 ? 0.72 -17.062 -16.984 1 98.5 152 GLU B CA 1
ATOM 2549 C C . GLU B 1 152 ? 2.043 -17.531 -16.391 1 98.5 152 GLU B C 1
ATOM 2551 O O . GLU B 1 152 ? 2.141 -17.766 -15.18 1 98.5 152 GLU B O 1
ATOM 2556 N N . GLU B 1 153 ? 2.959 -17.688 -17.203 1 98.12 153 GLU B N 1
ATOM 2557 C CA . GLU B 1 153 ? 4.27 -18.156 -16.766 1 98.12 153 GLU B CA 1
ATOM 2558 C C . GLU B 1 153 ? 4.934 -17.156 -15.828 1 98.12 153 GLU B C 1
ATOM 2560 O O . GLU B 1 153 ? 5.523 -17.547 -14.812 1 98.12 153 GLU B O 1
ATOM 2565 N N . ALA B 1 154 ? 4.859 -15.891 -16.172 1 98.5 154 ALA B N 1
ATOM 2566 C CA . ALA B 1 154 ? 5.492 -14.828 -15.398 1 98.5 154 ALA B CA 1
ATOM 2567 C C . ALA B 1 154 ? 4.93 -14.766 -13.984 1 98.5 154 ALA B C 1
ATOM 2569 O O . ALA B 1 154 ? 5.68 -14.781 -13.008 1 98.5 154 ALA B O 1
ATOM 2570 N N . TRP B 1 155 ? 3.613 -14.758 -13.867 1 98.69 155 TRP B N 1
ATOM 2571 C CA . TRP B 1 155 ? 2.977 -14.672 -12.562 1 98.69 155 TRP B CA 1
ATOM 2572 C C . TRP B 1 155 ? 3.229 -15.938 -11.75 1 98.69 155 TRP B C 1
ATOM 2574 O O . TRP B 1 155 ? 3.438 -15.875 -10.531 1 98.69 155 TRP B O 1
ATOM 2584 N N . THR B 1 156 ? 3.193 -17.062 -12.383 1 98.5 156 THR B N 1
ATOM 2585 C CA . THR B 1 156 ? 3.475 -18.328 -11.703 1 98.5 156 THR B CA 1
ATOM 2586 C C . THR B 1 156 ? 4.887 -18.328 -11.125 1 98.5 156 THR B C 1
ATOM 2588 O O . THR B 1 156 ? 5.086 -18.656 -9.953 1 98.5 156 THR B O 1
ATOM 2591 N N . LYS B 1 157 ? 5.816 -17.938 -11.922 1 97.81 157 LYS B N 1
ATOM 2592 C CA . LYS B 1 157 ? 7.203 -17.875 -11.477 1 97.81 157 LYS B CA 1
ATOM 2593 C C . LYS B 1 157 ? 7.371 -16.828 -10.375 1 97.81 157 LYS B C 1
ATOM 2595 O O . LYS B 1 157 ? 8.055 -17.078 -9.375 1 97.81 157 LYS B O 1
ATOM 2600 N N . ALA B 1 158 ? 6.801 -15.672 -10.578 1 98.12 158 ALA B N 1
ATOM 2601 C CA . ALA B 1 158 ? 6.91 -14.594 -9.602 1 98.12 158 ALA B CA 1
ATOM 2602 C C . ALA B 1 158 ? 6.355 -15.016 -8.242 1 98.12 158 ALA B C 1
ATOM 2604 O O . ALA B 1 158 ? 6.98 -14.773 -7.207 1 98.12 158 ALA B O 1
ATOM 2605 N N . LEU B 1 159 ? 5.195 -15.656 -8.227 1 98.19 159 LEU B N 1
ATOM 2606 C CA . LEU B 1 159 ? 4.562 -16.047 -6.969 1 98.19 159 LEU B CA 1
ATOM 2607 C C . LEU B 1 159 ? 5.371 -17.141 -6.27 1 98.19 159 LEU B C 1
ATOM 2609 O O . LEU B 1 159 ? 5.406 -17.203 -5.039 1 98.19 159 LEU B O 1
ATOM 2613 N N . LYS B 1 160 ? 6.043 -17.969 -7.039 1 96.75 160 LYS B N 1
ATOM 2614 C CA . LYS B 1 160 ? 6.949 -18.938 -6.449 1 96.75 160 LYS B CA 1
ATOM 2615 C C . LYS B 1 160 ? 8.125 -18.25 -5.754 1 96.75 160 LYS B C 1
ATOM 2617 O O . LYS B 1 160 ? 8.484 -18.609 -4.633 1 96.75 160 LYS B O 1
ATOM 2622 N N . VAL B 1 161 ? 8.688 -17.297 -6.375 1 95.56 161 VAL B N 1
ATOM 2623 C CA . VAL B 1 161 ? 9.805 -16.547 -5.809 1 95.56 161 VAL B CA 1
ATOM 2624 C C . VAL B 1 161 ? 9.336 -15.766 -4.582 1 95.56 161 VAL B C 1
ATOM 2626 O O . VAL B 1 161 ? 10.031 -15.727 -3.564 1 95.56 161 VAL B O 1
ATOM 2629 N N . ILE B 1 162 ? 8.219 -15.148 -4.703 1 97.12 162 ILE B N 1
ATOM 2630 C CA . ILE B 1 162 ? 7.637 -14.398 -3.6 1 97.12 162 ILE B CA 1
ATOM 2631 C C . ILE B 1 162 ? 7.492 -15.297 -2.377 1 97.12 162 ILE B C 1
ATOM 2633 O O . ILE B 1 162 ? 7.938 -14.953 -1.282 1 97.12 162 ILE B O 1
ATOM 2637 N N . ASN B 1 163 ? 6.906 -16.469 -2.561 1 97.06 163 ASN B N 1
ATOM 2638 C CA . ASN B 1 163 ? 6.738 -17.406 -1.452 1 97.06 163 ASN B CA 1
ATOM 2639 C C . ASN B 1 163 ? 8.078 -17.828 -0.867 1 97.06 163 ASN B C 1
ATOM 2641 O O . ASN B 1 163 ? 8.219 -17.969 0.35 1 97.06 163 ASN B O 1
ATOM 2645 N N . THR B 1 164 ? 9.031 -18.016 -1.72 1 95.56 164 THR B N 1
ATOM 2646 C CA . THR B 1 164 ? 10.359 -18.422 -1.259 1 95.56 164 THR B CA 1
ATOM 2647 C C . THR B 1 164 ? 10.953 -17.359 -0.335 1 95.56 164 THR B C 1
ATOM 2649 O O . THR B 1 164 ? 11.477 -17.672 0.732 1 95.56 164 THR B O 1
ATOM 2652 N N . VAL B 1 165 ? 10.883 -16.141 -0.719 1 94.81 165 VAL B N 1
ATOM 2653 C CA . VAL B 1 165 ? 11.43 -15.055 0.082 1 94.81 165 VAL B CA 1
ATOM 2654 C C . VAL B 1 165 ? 10.633 -14.906 1.375 1 94.81 165 VAL B C 1
ATOM 2656 O O . VAL B 1 165 ? 11.211 -14.766 2.455 1 94.81 165 VAL B O 1
ATOM 2659 N N . ILE B 1 166 ? 9.312 -14.945 1.3 1 95.94 166 ILE B N 1
ATOM 2660 C CA . ILE B 1 166 ? 8.453 -14.836 2.471 1 95.94 166 ILE B CA 1
ATOM 2661 C C . ILE B 1 166 ? 8.781 -15.938 3.467 1 95.94 166 ILE B C 1
ATOM 2663 O O . ILE B 1 166 ? 8.922 -15.688 4.664 1 95.94 166 ILE B O 1
ATOM 2667 N N . PHE B 1 167 ? 8.984 -17.156 2.986 1 95.69 167 PHE B N 1
ATOM 2668 C CA . PHE B 1 167 ? 9.25 -18.297 3.848 1 95.69 167 PHE B CA 1
ATOM 2669 C C . PHE B 1 167 ? 10.609 -18.188 4.516 1 95.69 167 PHE B C 1
ATOM 2671 O O . PHE B 1 167 ? 10.797 -18.625 5.648 1 95.69 167 PHE B O 1
ATOM 2678 N N . SER B 1 168 ? 11.516 -17.594 3.826 1 93.81 168 SER B N 1
ATOM 2679 C CA . SER B 1 168 ? 12.828 -17.359 4.43 1 93.81 168 SER B CA 1
ATOM 2680 C C . SER B 1 168 ? 12.727 -16.406 5.625 1 93.81 168 SER B C 1
ATOM 2682 O O . SER B 1 168 ? 13.484 -16.547 6.59 1 93.81 168 SER B O 1
ATOM 2684 N N . ALA B 1 169 ? 11.844 -15.492 5.512 1 89.44 169 ALA B N 1
ATOM 2685 C CA . ALA B 1 169 ? 11.633 -14.562 6.613 1 89.44 169 ALA B CA 1
ATOM 2686 C C . ALA B 1 169 ? 11.016 -15.266 7.82 1 89.44 169 ALA B C 1
ATOM 2688 O O . ALA B 1 169 ? 11.141 -14.797 8.953 1 89.44 169 ALA B O 1
ATOM 2689 N N . TYR B 1 170 ? 10.234 -16.328 7.602 1 89.5 170 TYR B N 1
ATOM 2690 C CA . TYR B 1 170 ? 9.656 -17.141 8.672 1 89.5 170 TYR B CA 1
ATOM 2691 C C . TYR B 1 170 ? 10.75 -17.875 9.445 1 89.5 170 TYR B C 1
ATOM 2693 O O . TYR B 1 170 ? 10.594 -18.141 10.641 1 89.5 170 TYR B O 1
ATOM 2701 N N . GLU B 1 171 ? 11.672 -18.297 8.766 1 85.31 171 GLU B N 1
ATOM 2702 C CA . GLU B 1 171 ? 12.727 -19.109 9.352 1 85.31 171 GLU B CA 1
ATOM 2703 C C . GLU B 1 171 ? 13.719 -18.25 10.125 1 85.31 171 GLU B C 1
ATOM 2705 O O . GLU B 1 171 ? 14.414 -18.75 11.016 1 85.31 171 GLU B O 1
ATOM 2710 N N . ASN B 1 172 ? 13.906 -17.016 9.797 1 75.75 172 ASN B N 1
ATOM 2711 C CA . ASN B 1 172 ? 14.805 -16.109 10.5 1 75.75 172 ASN B CA 1
ATOM 2712 C C . ASN B 1 172 ? 14.047 -14.953 11.141 1 75.75 172 ASN B C 1
ATOM 2714 O O . ASN B 1 172 ? 14.141 -13.812 10.688 1 75.75 172 ASN B O 1
ATOM 2718 N N . PRO B 1 173 ? 13.344 -15.359 12.219 1 61.44 173 PRO B N 1
ATOM 2719 C CA . PRO B 1 173 ? 12.57 -14.273 12.828 1 61.44 173 PRO B CA 1
ATOM 2720 C C . PRO B 1 173 ? 13.461 -13.227 13.492 1 61.44 173 PRO B C 1
ATOM 2722 O O . PRO B 1 173 ? 14.539 -13.555 14 1 61.44 173 PRO 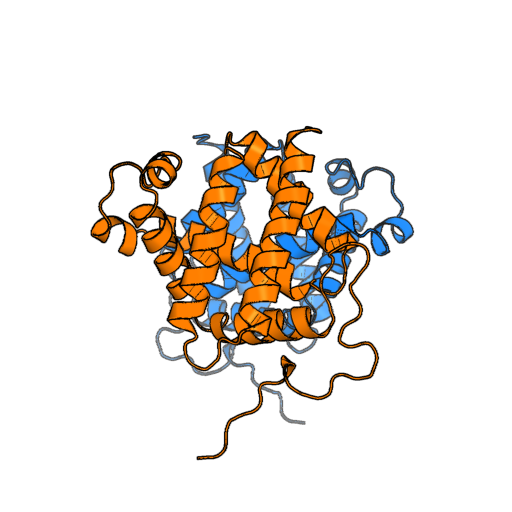B O 1
ATOM 2725 N N . ILE B 1 174 ? 13.492 -12 13.039 1 53.12 174 ILE B N 1
ATOM 2726 C CA . ILE B 1 174 ? 14.312 -10.977 13.68 1 53.12 174 ILE B CA 1
ATOM 2727 C C . ILE B 1 174 ? 13.836 -10.75 15.109 1 53.12 174 ILE B C 1
ATOM 2729 O O . ILE B 1 174 ? 12.625 -10.719 15.367 1 53.12 174 ILE B O 1
#

Foldseek 3Di:
DDQPQDPLNDDPDPQQCPADPQQRFGVSLLSLQLVLLVVCVVPQLQLLLVLVLLLCVVPVVVLCLDPVRPPDDSVRSSPDPVSSVVSSVVSVLVVVCSVCVVPSVVNLVSLLVVLLVCVVSVHDLVSLVSSQVSVLVSSCVVCPSSDDPSNSVSSNSNSVSSSVSSVVSNVDRD/DDQPQDPLNDDPDPQQCPADPQQRFGVSLLSLQLVLLVVCVVPQLQLLLVLVLLLCVVPVVVLCLDPVRPPDDSVRSSPDPVSSVVSSVVSVLVVVCSVCVVPSVVNLVSLLVVLLVCVVSVHDLVSLVSSQVSVLVSSCVVCPSSDDPSNSVSSNSNSVSSSVSSVVSNVDRD

Secondary structure (DSSP, 8-state):
------GGGS---TTTTPPPTTT---HHHHHHHHHHHHHHGGGHHHHHHHHHHHHHHH-HHHHTTSTTTTT--HHHHHT-HHHHHHHHHHHHHHHHHHHTTT-HHHHHHHHHHHHHHHHHTT--HHHHHHHHHHHHHHHHHHHGGG--HHHHHHHHHHHHHHHHHHHHHHHS--/------GGGS---TTTTPPPTTT---HHHHHHHHHHHHHHGGGHHHHHHHHHHHHHHH-HHHHTTSTTTTT--HHHHHT-HHHHHHHHHHHHHHHHHHHTTT-HHHHHHHHHHHHHHHHHTT--HHHHHHHHHHHHHHHHHHHGGG--HHHHHHHHHHHHHHHHHHHHHHHS--

Radius of gyration: 21.16 Å; Cα contacts (8 Å, |Δi|>4): 343; chains: 2; bounding box: 48×58×61 Å

Nearest PDB structures (foldseek):
  8oup-assembly1_A  TM=9.557E-01  e=5.107E-08  Spisula solidissima
  5eet-assembly1_A  TM=8.929E-01  e=1.829E-06  Mus musculus
  8grz-assembly1_A  TM=8.898E-01  e=2.779E-06  Homo sapiens
  8wub-assembly1_A  TM=8.704E-01  e=3.195E-06  Homo sapiens
  4mpm-assembly1_A  TM=8.585E-01  e=4.854E-06  Homo sapiens